Protein AF-A0A1G6JHU0-F1 (afdb_monomer_lite)

Secondary structure (DSSP, 8-state):
----HHHHHHHHHHHTS--TT-GGGGSHHHHHHHHHHHHHHHHHHHGGGGGSHHHHHHHHHHHHHHHHHHHHHHHS---HHHHHHHHHHHHHHHHHTTTTTTT-SS-HHHHHHHHHHHIIIIIHHHHHHHTTSS-TTS--HHHHHHHHHHHHHHHTT-HHHHHHHHHHHHHHIIIII-S-TTHHHHHHHHHHHHHHHHHHHHTT-

Structure (mmCIF, N/CA/C/O backbone):
data_AF-A0A1G6JHU0-F1
#
_entry.id   AF-A0A1G6JHU0-F1
#
loop_
_atom_site.group_PDB
_atom_site.id
_atom_site.type_symbol
_atom_site.label_atom_id
_atom_site.label_alt_id
_atom_site.label_comp_id
_atom_site.label_asym_id
_atom_site.label_entity_id
_atom_site.label_seq_id
_atom_site.pdbx_PDB_ins_code
_atom_site.Cartn_x
_atom_site.Cartn_y
_atom_site.Cartn_z
_atom_site.occupancy
_atom_site.B_iso_or_equiv
_atom_site.auth_seq_id
_atom_site.auth_comp_id
_atom_site.auth_asym_id
_atom_site.auth_atom_id
_atom_site.pdbx_PDB_model_num
ATOM 1 N N . MET A 1 1 ? 5.731 -15.523 -9.749 1.00 80.25 1 MET A N 1
ATOM 2 C CA . MET A 1 1 ? 5.471 -14.114 -9.376 1.00 80.25 1 MET A CA 1
ATOM 3 C C . MET A 1 1 ? 6.127 -13.186 -10.392 1.00 80.25 1 MET A C 1
ATOM 5 O O . MET A 1 1 ? 6.895 -13.681 -11.208 1.00 80.25 1 MET A O 1
ATOM 9 N N . PHE A 1 2 ? 5.785 -11.898 -10.416 1.00 88.19 2 PHE A N 1
ATOM 10 C CA . PHE A 1 2 ? 6.354 -10.926 -11.360 1.00 88.19 2 PHE A CA 1
ATOM 11 C C . PHE A 1 2 ? 6.478 -9.548 -10.705 1.00 88.19 2 PHE A C 1
ATOM 13 O O . PHE A 1 2 ? 5.858 -9.307 -9.673 1.00 88.19 2 PHE A O 1
ATOM 20 N N . ALA A 1 3 ? 7.292 -8.670 -11.287 1.00 92.12 3 ALA A N 1
ATOM 21 C CA . ALA A 1 3 ? 7.509 -7.325 -10.772 1.00 92.12 3 ALA A CA 1
ATOM 22 C C . ALA A 1 3 ? 6.206 -6.503 -10.768 1.00 92.12 3 ALA A C 1
ATOM 24 O O . ALA A 1 3 ? 5.498 -6.426 -11.771 1.00 92.12 3 ALA A O 1
ATOM 25 N N . ILE A 1 4 ? 5.894 -5.892 -9.630 1.00 95.56 4 ILE A N 1
ATOM 26 C CA . ILE A 1 4 ? 4.649 -5.170 -9.335 1.00 95.56 4 ILE A CA 1
ATOM 27 C C . ILE A 1 4 ? 4.910 -3.699 -8.982 1.00 95.56 4 ILE A C 1
ATOM 29 O O . ILE A 1 4 ? 4.095 -3.077 -8.305 1.00 95.56 4 ILE A O 1
ATOM 33 N N . ASN A 1 5 ? 6.024 -3.121 -9.439 1.00 95.88 5 ASN A N 1
ATOM 34 C CA . ASN A 1 5 ? 6.443 -1.745 -9.143 1.00 95.88 5 ASN A CA 1
ATOM 35 C C . ASN A 1 5 ? 5.313 -0.714 -9.336 1.00 95.88 5 ASN A C 1
ATOM 37 O O . ASN A 1 5 ? 5.038 0.084 -8.444 1.00 95.88 5 ASN A O 1
ATOM 41 N N . LEU A 1 6 ? 4.606 -0.763 -10.472 1.00 95.62 6 LEU A N 1
ATOM 42 C CA . LEU A 1 6 ? 3.519 0.180 -10.771 1.00 95.62 6 LEU A CA 1
ATOM 43 C C . LEU A 1 6 ? 2.263 -0.063 -9.932 1.00 95.62 6 LEU A C 1
ATOM 45 O O . LEU A 1 6 ? 1.596 0.887 -9.526 1.00 95.62 6 LEU A O 1
ATOM 49 N N . LEU A 1 7 ? 1.943 -1.330 -9.657 1.00 96.12 7 LEU A N 1
ATOM 50 C CA . LEU A 1 7 ? 0.854 -1.679 -8.750 1.00 96.12 7 LEU A CA 1
ATOM 51 C C . LEU A 1 7 ? 1.140 -1.165 -7.337 1.00 96.12 7 LEU A C 1
ATOM 53 O O . LEU A 1 7 ? 0.262 -0.573 -6.713 1.00 96.12 7 LEU A O 1
ATOM 57 N N . LEU A 1 8 ? 2.364 -1.359 -6.848 1.00 95.56 8 LEU A N 1
ATOM 58 C CA . LEU A 1 8 ? 2.796 -0.841 -5.555 1.00 95.56 8 LEU A CA 1
ATOM 59 C C . LEU A 1 8 ? 2.718 0.675 -5.509 1.00 95.56 8 LEU A C 1
ATOM 61 O O . LEU A 1 8 ? 2.178 1.203 -4.543 1.00 95.56 8 LEU A O 1
ATOM 65 N N . ALA A 1 9 ? 3.189 1.362 -6.550 1.00 95.56 9 ALA A N 1
ATOM 66 C CA . ALA A 1 9 ? 3.086 2.810 -6.637 1.00 95.56 9 ALA A CA 1
ATOM 67 C C . ALA A 1 9 ? 1.637 3.279 -6.464 1.00 95.56 9 ALA A C 1
ATOM 69 O O . ALA A 1 9 ? 1.360 4.044 -5.544 1.00 95.56 9 ALA A O 1
ATOM 70 N N . HIS A 1 10 ? 0.703 2.744 -7.257 1.00 94.94 10 HIS A N 1
ATOM 71 C CA . HIS A 1 10 ? -0.720 3.074 -7.141 1.00 94.94 10 HIS A CA 1
ATOM 72 C C . HIS A 1 10 ? -1.282 2.780 -5.743 1.00 94.94 10 HIS A C 1
ATOM 74 O O . HIS A 1 10 ? -1.936 3.640 -5.150 1.00 94.94 10 HIS A O 1
ATOM 80 N N . LEU A 1 11 ? -1.003 1.595 -5.191 1.00 93.56 11 LEU A N 1
ATOM 81 C CA . LEU A 1 11 ? -1.509 1.205 -3.877 1.00 93.56 11 LEU A CA 1
ATOM 82 C C . LEU A 1 11 ? -0.933 2.071 -2.749 1.00 93.56 11 LEU A C 1
ATOM 84 O O . LEU A 1 11 ? -1.655 2.433 -1.824 1.00 93.56 11 LEU A O 1
ATOM 88 N N . VAL A 1 12 ? 0.347 2.438 -2.807 1.00 91.81 12 VAL A N 1
ATOM 89 C CA . VAL A 1 12 ? 0.960 3.349 -1.828 1.00 91.81 12 VAL A CA 1
ATOM 90 C C . VAL A 1 12 ? 0.363 4.744 -1.940 1.00 91.81 12 VAL A C 1
ATOM 92 O O . VAL A 1 12 ? 0.084 5.369 -0.912 1.00 91.81 12 VAL A O 1
ATOM 95 N N . SER A 1 13 ? 0.130 5.226 -3.161 1.00 91.19 13 SER A N 1
ATOM 96 C CA . SER A 1 13 ? -0.501 6.525 -3.394 1.00 91.19 13 SER A CA 1
ATOM 97 C C . SER A 1 13 ? -1.873 6.624 -2.727 1.00 91.19 13 SER A C 1
ATOM 99 O O . SER A 1 13 ? -2.155 7.628 -2.071 1.00 91.19 13 SER A O 1
ATOM 101 N N . ASP A 1 14 ? -2.689 5.571 -2.822 1.00 86.44 14 ASP A N 1
ATOM 102 C CA . ASP A 1 14 ? -4.072 5.580 -2.331 1.00 86.44 14 ASP A CA 1
ATOM 103 C C . ASP A 1 14 ? -4.264 5.045 -0.904 1.00 86.44 14 ASP A C 1
ATOM 105 O O . ASP A 1 14 ? -5.209 5.446 -0.228 1.00 86.44 14 ASP A O 1
ATOM 109 N N . PHE A 1 15 ? -3.406 4.148 -0.411 1.00 83.50 15 PHE A N 1
ATOM 110 C CA . PHE A 1 15 ? -3.690 3.414 0.832 1.00 83.50 15 PHE A CA 1
ATOM 111 C C . PHE A 1 15 ? -2.641 3.569 1.938 1.00 83.50 15 PHE A C 1
ATOM 113 O O . PHE A 1 15 ? -2.955 3.256 3.088 1.00 83.50 15 PHE A O 1
ATOM 120 N N . ALA A 1 16 ? -1.423 4.047 1.653 1.00 71.56 16 ALA A N 1
ATOM 121 C CA . ALA A 1 16 ? -0.375 4.123 2.679 1.00 71.56 16 ALA A CA 1
ATOM 122 C C . ALA A 1 16 ? -0.554 5.311 3.644 1.00 71.56 16 ALA A C 1
ATOM 124 O O . ALA A 1 16 ? -0.366 5.157 4.849 1.00 71.56 16 ALA A O 1
ATOM 125 N N . PHE A 1 17 ? -0.947 6.487 3.137 1.00 58.38 17 PHE A N 1
ATOM 126 C CA . PHE A 1 17 ? -1.019 7.723 3.941 1.00 58.38 17 PHE A CA 1
ATOM 127 C C . PHE A 1 17 ? -2.266 8.575 3.692 1.00 58.38 17 PHE A C 1
ATOM 129 O O . PHE A 1 17 ? -2.473 9.596 4.353 1.00 58.38 17 PHE A O 1
ATOM 136 N N . THR A 1 18 ? -3.123 8.160 2.767 1.00 59.44 18 THR A N 1
ATOM 137 C CA . THR A 1 18 ? -4.308 8.903 2.350 1.00 59.44 18 THR A CA 1
ATOM 138 C C . THR A 1 18 ? -5.565 8.131 2.754 1.00 59.44 18 THR A C 1
ATOM 140 O O . THR A 1 18 ? -5.622 6.905 2.750 1.00 59.44 18 THR A O 1
ATOM 143 N N . ASN A 1 19 ? -6.593 8.852 3.208 1.00 66.50 19 ASN A N 1
ATOM 144 C CA . ASN A 1 19 ? -7.921 8.269 3.383 1.00 66.50 19 ASN A CA 1
ATOM 145 C C . ASN A 1 19 ? -8.746 8.642 2.158 1.00 66.50 19 ASN A C 1
ATOM 147 O O . ASN A 1 19 ? -9.375 9.695 2.180 1.00 66.50 19 ASN A O 1
ATOM 151 N N . VAL A 1 20 ? -8.773 7.779 1.141 1.00 60.75 20 VAL A N 1
ATOM 152 C CA . VAL A 1 20 ? -9.507 8.005 -0.121 1.00 60.75 20 VAL A CA 1
ATOM 153 C C . VAL A 1 20 ? -10.993 8.339 0.093 1.00 60.75 20 VAL A C 1
ATOM 155 O O . VAL A 1 20 ? -11.596 9.026 -0.723 1.00 60.75 20 VAL A O 1
ATOM 158 N N . PHE A 1 21 ? -11.581 7.931 1.224 1.00 57.22 21 PHE A N 1
ATOM 159 C CA . PHE A 1 21 ? -12.966 8.241 1.598 1.00 57.22 21 PHE A CA 1
ATOM 160 C C . PHE A 1 21 ? -13.147 9.520 2.415 1.00 57.22 21 PHE A C 1
ATOM 162 O O . PHE A 1 21 ? -14.272 9.869 2.769 1.00 57.22 21 PHE A O 1
ATOM 169 N N . SER A 1 22 ? -12.071 10.209 2.786 1.00 58.12 22 SER A N 1
ATOM 170 C CA . SER A 1 22 ? -12.203 11.467 3.505 1.00 58.12 22 SER A CA 1
ATOM 171 C C . SER A 1 22 ? -12.775 12.521 2.571 1.00 58.12 22 SER A C 1
ATOM 173 O O . SER A 1 22 ? -12.180 12.821 1.539 1.00 58.12 22 SER A O 1
ATOM 175 N N . GLU A 1 23 ? -13.848 13.190 2.992 1.00 54.25 23 GLU A N 1
ATOM 176 C CA . GLU A 1 23 ? -14.382 14.362 2.287 1.00 54.25 23 GLU A CA 1
ATOM 177 C C . GLU A 1 23 ? -13.321 15.459 2.084 1.00 54.25 23 GLU A C 1
ATOM 179 O O . GLU A 1 23 ? -13.415 16.278 1.170 1.00 54.25 23 GLU A O 1
ATOM 184 N N . LYS A 1 24 ? -12.241 15.446 2.881 1.00 52.50 24 LYS A N 1
ATOM 185 C CA . LYS A 1 24 ? -11.095 16.341 2.701 1.00 52.50 24 LYS A CA 1
ATOM 186 C C . LYS A 1 24 ? -10.407 16.136 1.349 1.00 52.50 24 LYS A C 1
ATOM 188 O O . LYS A 1 24 ? -9.989 17.135 0.775 1.00 52.50 24 LYS A O 1
ATOM 193 N N . LEU A 1 25 ? -10.334 14.924 0.797 1.00 57.22 25 LEU A N 1
ATOM 194 C CA . LEU A 1 25 ? -9.734 14.676 -0.527 1.00 57.22 25 LEU A CA 1
ATOM 195 C C . LEU A 1 25 ? -10.546 15.267 -1.692 1.00 57.22 25 LEU A C 1
ATOM 197 O O . LEU A 1 25 ? -10.005 15.477 -2.778 1.00 57.22 25 LEU A O 1
ATOM 201 N N . ASN A 1 26 ? -11.811 15.628 -1.459 1.00 57.09 26 ASN A N 1
ATOM 202 C CA . ASN A 1 26 ? -12.635 16.316 -2.454 1.00 57.09 26 ASN A CA 1
ATOM 203 C C . ASN A 1 26 ? -12.339 17.821 -2.550 1.00 57.09 26 ASN A C 1
ATOM 205 O O . ASN A 1 26 ? -12.756 18.462 -3.516 1.00 57.09 26 ASN A O 1
ATOM 209 N N . LYS A 1 27 ? -11.578 18.399 -1.609 1.00 61.12 27 LYS A N 1
ATOM 210 C CA . LYS A 1 27 ? -11.116 19.792 -1.712 1.00 61.12 27 LYS A CA 1
ATOM 211 C C . LYS A 1 27 ? -10.027 19.913 -2.787 1.00 61.12 27 LYS A C 1
ATOM 213 O O . LYS A 1 27 ? -9.128 19.075 -2.860 1.00 61.12 27 LYS A O 1
ATOM 218 N N . LYS A 1 28 ? -10.099 20.965 -3.616 1.00 59.69 28 LYS A N 1
ATOM 219 C CA . LYS A 1 28 ? -9.176 21.201 -4.748 1.00 59.69 28 LYS A CA 1
ATOM 220 C C . LYS A 1 28 ? -7.701 21.109 -4.339 1.00 59.69 28 LYS A C 1
ATOM 222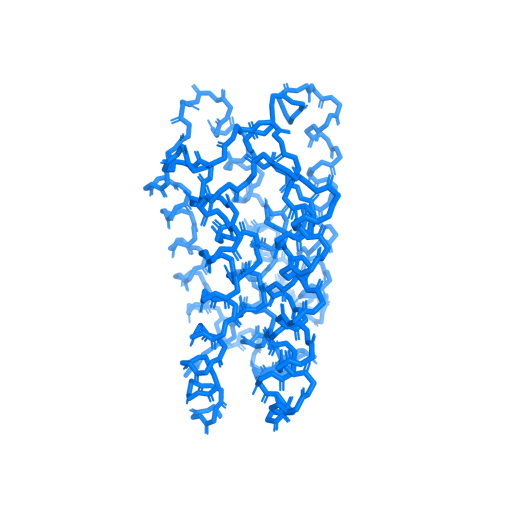 O O . LYS A 1 28 ? -6.960 20.363 -4.971 1.00 59.69 28 LYS A O 1
ATOM 227 N N . ASP A 1 29 ? -7.312 21.759 -3.247 1.00 63.53 29 ASP A N 1
ATOM 228 C CA . ASP A 1 29 ? -5.909 21.799 -2.805 1.00 63.53 29 ASP A CA 1
ATOM 229 C C . ASP A 1 29 ? -5.380 20.404 -2.452 1.00 63.53 29 ASP A C 1
ATOM 231 O O . ASP A 1 29 ? -4.306 19.999 -2.891 1.00 63.53 29 ASP A O 1
ATOM 235 N N . ASN A 1 30 ? -6.199 19.592 -1.782 1.00 74.69 30 ASN A N 1
ATOM 236 C CA . ASN A 1 30 ? -5.844 18.220 -1.404 1.00 74.69 30 ASN A CA 1
ATOM 237 C C . ASN A 1 30 ? -5.699 17.278 -2.607 1.00 74.69 30 ASN A C 1
ATOM 239 O O . ASN A 1 30 ? -5.066 16.234 -2.502 1.00 74.69 30 ASN A O 1
ATOM 243 N N . THR A 1 31 ? -6.242 17.663 -3.761 1.00 79.19 31 THR A N 1
ATOM 244 C CA . THR A 1 31 ? -6.099 16.902 -5.009 1.00 79.19 31 THR A CA 1
ATOM 245 C C . THR A 1 31 ? -4.720 17.080 -5.600 1.00 79.19 31 THR A C 1
ATOM 247 O O . THR A 1 31 ? -4.104 16.107 -6.012 1.00 79.19 31 THR A O 1
ATOM 250 N N . LEU A 1 32 ? -4.237 18.322 -5.637 1.00 85.19 32 LEU A N 1
ATOM 251 C CA . LEU A 1 32 ? -2.916 18.624 -6.166 1.00 85.19 32 LEU A CA 1
ATOM 252 C C . LEU A 1 32 ? -1.842 17.949 -5.311 1.00 85.19 32 LEU A C 1
ATOM 254 O O . LEU A 1 32 ? -0.952 17.306 -5.857 1.00 85.19 32 LEU A O 1
ATOM 258 N N . TYR A 1 33 ? -1.974 18.018 -3.983 1.00 86.69 33 TYR A N 1
ATOM 259 C CA . TYR A 1 33 ? -1.073 17.307 -3.074 1.00 86.69 33 TYR A CA 1
ATOM 260 C C . TYR A 1 33 ? -1.100 15.792 -3.289 1.00 86.69 33 TYR A C 1
ATOM 262 O O . TYR A 1 33 ? -0.041 15.171 -3.290 1.00 86.69 33 TYR A O 1
ATOM 270 N N . HIS A 1 34 ? -2.277 15.200 -3.520 1.00 86.88 34 HIS A N 1
ATOM 271 C CA . HIS A 1 34 ? -2.389 13.772 -3.832 1.00 86.88 34 HIS A CA 1
ATOM 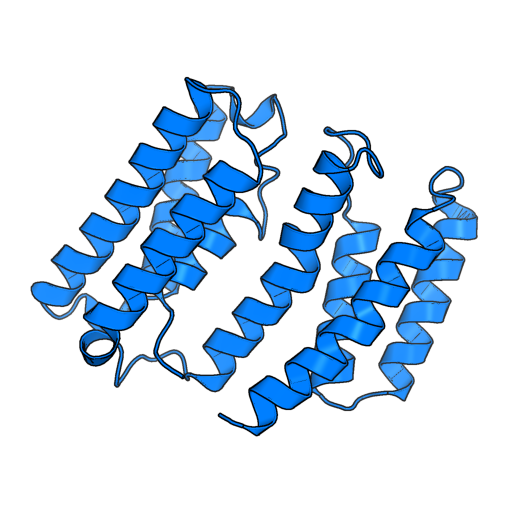272 C C . HIS A 1 34 ? -1.734 13.418 -5.173 1.00 86.88 34 HIS A C 1
ATOM 274 O O . HIS A 1 34 ? -1.024 12.425 -5.249 1.00 86.88 34 HIS A O 1
ATOM 280 N N . ILE A 1 35 ? -1.887 14.250 -6.207 1.00 90.31 35 ILE A N 1
ATOM 281 C CA . ILE A 1 35 ? -1.222 14.040 -7.504 1.00 90.31 35 ILE A CA 1
ATOM 282 C C . ILE A 1 35 ? 0.302 14.130 -7.354 1.00 90.31 35 ILE A C 1
ATOM 284 O O . ILE A 1 35 ? 1.015 13.269 -7.861 1.00 90.31 35 ILE A O 1
ATOM 288 N N . ILE A 1 36 ? 0.815 15.136 -6.636 1.00 92.25 36 ILE A N 1
ATOM 289 C CA . ILE A 1 36 ? 2.255 15.267 -6.356 1.00 92.25 36 ILE A CA 1
ATOM 290 C C . ILE A 1 36 ? 2.754 14.034 -5.597 1.00 92.25 36 ILE A C 1
ATOM 292 O O . ILE A 1 36 ? 3.781 13.461 -5.954 1.00 92.25 36 ILE A O 1
ATOM 296 N N . TRP A 1 37 ? 2.004 13.592 -4.585 1.00 92.56 37 TRP A N 1
ATOM 297 C CA . TRP A 1 37 ? 2.301 12.372 -3.843 1.00 92.56 37 TRP A CA 1
ATOM 298 C C . TRP A 1 37 ? 2.319 11.135 -4.745 1.00 92.56 37 TRP A C 1
ATOM 300 O O . TRP A 1 37 ? 3.243 10.330 -4.649 1.00 92.56 37 TRP A O 1
ATOM 310 N N . ALA A 1 38 ? 1.352 11.003 -5.655 1.00 93.19 38 ALA A N 1
ATOM 311 C CA . ALA A 1 38 ? 1.313 9.909 -6.610 1.00 93.19 38 ALA A CA 1
ATOM 312 C C . ALA A 1 38 ? 2.554 9.916 -7.505 1.00 93.19 38 ALA A C 1
ATOM 314 O O . ALA A 1 38 ? 3.247 8.907 -7.582 1.00 93.19 38 ALA A O 1
ATOM 315 N N . VAL A 1 39 ? 2.916 11.058 -8.095 1.00 95.50 39 VAL A N 1
ATOM 316 C CA . VAL A 1 39 ? 4.141 11.186 -8.905 1.00 95.50 39 VAL A CA 1
ATOM 317 C C . VAL A 1 39 ? 5.374 10.742 -8.114 1.00 95.50 39 VAL A C 1
ATOM 319 O O . VAL A 1 39 ? 6.157 9.935 -8.612 1.00 95.50 39 VAL A O 1
ATOM 322 N N . ILE A 1 40 ? 5.526 11.207 -6.869 1.00 95.69 40 ILE A N 1
ATOM 323 C CA . ILE A 1 40 ? 6.644 10.813 -6.000 1.00 95.69 40 ILE A CA 1
ATOM 324 C C . ILE A 1 40 ? 6.633 9.305 -5.738 1.00 95.69 40 ILE A C 1
ATOM 326 O O . ILE A 1 40 ? 7.682 8.675 -5.833 1.00 95.69 40 ILE A O 1
ATOM 330 N N . ALA A 1 41 ? 5.476 8.711 -5.439 1.00 95.25 41 ALA A N 1
ATOM 331 C CA . ALA A 1 41 ? 5.360 7.275 -5.203 1.00 95.25 41 ALA A CA 1
ATOM 332 C C . ALA A 1 41 ? 5.740 6.469 -6.454 1.00 95.25 41 ALA A C 1
ATOM 334 O O . ALA A 1 41 ? 6.561 5.560 -6.365 1.00 95.25 41 ALA A O 1
ATOM 335 N N . PHE A 1 42 ? 5.218 6.830 -7.629 1.00 96.56 42 PHE A N 1
ATOM 336 C CA . PHE A 1 42 ? 5.591 6.185 -8.889 1.00 96.56 42 PHE A CA 1
ATOM 337 C C . PHE A 1 42 ? 7.097 6.251 -9.121 1.00 96.56 42 PHE A C 1
ATOM 339 O O . PHE A 1 42 ? 7.712 5.209 -9.335 1.00 96.56 42 PHE A O 1
ATOM 346 N N . LEU A 1 43 ? 7.711 7.425 -8.979 1.00 96.31 43 LEU A N 1
ATOM 347 C CA . LEU A 1 43 ? 9.163 7.565 -9.097 1.00 96.31 43 LEU A CA 1
ATOM 348 C C . LEU A 1 43 ? 9.906 6.721 -8.051 1.00 96.31 43 LEU A C 1
ATOM 350 O O . LEU A 1 43 ? 10.820 5.988 -8.406 1.00 96.31 43 LEU A O 1
ATOM 354 N N . ALA A 1 44 ? 9.491 6.740 -6.784 1.00 95.56 44 ALA A N 1
ATOM 355 C CA . ALA A 1 44 ? 10.142 5.976 -5.719 1.00 95.56 44 ALA A CA 1
ATOM 356 C C . ALA A 1 44 ? 10.156 4.463 -5.992 1.00 95.56 44 ALA A C 1
ATOM 358 O O . ALA A 1 44 ? 11.132 3.797 -5.660 1.00 95.56 44 ALA A O 1
ATOM 359 N N . PHE A 1 45 ? 9.110 3.926 -6.623 1.00 95.56 45 PHE A N 1
ATOM 360 C CA . PHE A 1 45 ? 9.030 2.506 -6.972 1.00 95.56 45 PHE A CA 1
ATOM 361 C C . PHE A 1 45 ? 9.618 2.159 -8.347 1.00 95.56 45 PHE A C 1
ATOM 363 O O . PHE A 1 45 ? 9.663 0.978 -8.676 1.00 95.56 45 PHE A O 1
ATOM 370 N N . SER A 1 46 ? 10.036 3.129 -9.169 1.00 95.56 46 SER A N 1
ATOM 371 C CA . SER A 1 46 ? 10.424 2.856 -10.567 1.00 95.56 46 SER A CA 1
ATOM 372 C C . SER A 1 46 ? 11.510 3.768 -11.157 1.00 95.56 46 SER A C 1
ATOM 374 O O . SER A 1 46 ? 11.704 3.792 -12.370 1.00 95.56 46 SER A O 1
ATOM 376 N N . PHE A 1 47 ? 12.231 4.546 -10.345 1.00 94.81 47 PHE A N 1
ATOM 377 C CA . PHE A 1 47 ? 13.216 5.507 -10.861 1.00 94.81 47 PHE A CA 1
ATOM 378 C C . PHE A 1 47 ? 14.345 4.851 -11.671 1.00 94.81 47 PHE A C 1
ATOM 380 O O . PHE A 1 47 ? 14.915 5.475 -12.562 1.00 94.81 47 PHE A O 1
ATOM 387 N N . ASP A 1 48 ? 14.663 3.600 -11.364 1.00 93.38 48 ASP A N 1
ATOM 388 C CA . ASP A 1 48 ? 15.698 2.786 -11.992 1.00 93.38 48 ASP A CA 1
ATOM 389 C C . ASP A 1 48 ? 15.456 2.549 -13.487 1.00 93.38 48 ASP A C 1
ATOM 391 O O . ASP A 1 48 ? 16.407 2.515 -14.266 1.00 93.38 48 ASP A O 1
ATOM 395 N N . VAL A 1 49 ? 14.196 2.465 -13.924 1.00 94.00 49 VAL A N 1
ATOM 396 C CA . VAL A 1 49 ? 13.870 2.223 -15.341 1.00 94.00 49 VAL A CA 1
ATOM 397 C C . VAL A 1 49 ? 13.769 3.506 -16.180 1.00 94.00 49 VAL A C 1
ATOM 399 O O . VAL A 1 49 ? 13.645 3.426 -17.407 1.00 94.00 49 VAL A O 1
ATOM 402 N N . LEU A 1 50 ? 13.887 4.691 -15.562 1.00 92.81 50 LEU A N 1
ATOM 403 C CA . LEU A 1 50 ? 13.842 5.996 -16.250 1.00 92.81 50 LEU A CA 1
ATOM 404 C C . LEU A 1 50 ? 15.011 6.225 -17.217 1.00 92.81 50 LEU A C 1
ATOM 406 O O . LEU A 1 50 ? 14.935 7.117 -18.056 1.00 92.81 50 LEU A O 1
ATOM 410 N N . GLY A 1 51 ? 16.071 5.414 -17.146 1.00 90.38 51 GLY A N 1
ATOM 411 C CA . GLY A 1 51 ? 17.165 5.447 -18.121 1.00 90.38 51 GLY A CA 1
ATOM 412 C C . GLY A 1 51 ? 16.766 4.981 -19.528 1.00 90.38 51 GLY A C 1
ATOM 413 O O . GLY A 1 51 ? 17.527 5.173 -20.473 1.00 90.38 51 GLY A O 1
ATOM 414 N N . SER A 1 52 ? 15.580 4.381 -19.691 1.00 93.12 52 SER A N 1
ATOM 415 C CA . SER A 1 52 ? 15.071 3.882 -20.973 1.00 93.12 52 SER A CA 1
ATOM 416 C C . SER A 1 52 ? 13.816 4.632 -21.424 1.00 93.12 52 SER A C 1
ATOM 418 O O . SER A 1 52 ? 12.935 4.936 -20.619 1.00 93.12 52 SER A O 1
ATOM 420 N N . PHE A 1 53 ? 13.675 4.866 -22.734 1.00 94.19 53 PHE A N 1
ATOM 421 C CA . PHE A 1 53 ? 12.470 5.493 -23.295 1.00 94.19 53 PHE A CA 1
ATOM 422 C C . PHE A 1 53 ? 11.198 4.689 -22.981 1.00 94.19 53 PHE A C 1
ATOM 424 O O . PHE A 1 53 ? 10.166 5.262 -22.635 1.00 94.19 53 PHE A O 1
ATOM 431 N N . SER A 1 54 ? 11.285 3.355 -23.021 1.00 93.62 54 SER A N 1
ATOM 432 C CA . SER A 1 54 ? 10.200 2.457 -22.615 1.00 93.62 54 SER A CA 1
ATOM 433 C C . SER A 1 54 ? 9.806 2.634 -21.149 1.00 93.62 54 SER A C 1
ATOM 435 O O . SER A 1 54 ? 8.615 2.658 -20.846 1.00 93.62 54 SER A O 1
ATOM 437 N N . GLY A 1 55 ? 10.777 2.791 -20.244 1.00 94.56 55 GLY A N 1
ATOM 438 C CA . GLY A 1 55 ? 10.516 3.029 -18.825 1.00 94.56 55 GLY A CA 1
ATOM 439 C C . GLY A 1 55 ? 9.878 4.393 -18.579 1.00 94.56 55 GLY A C 1
ATOM 440 O O . GLY A 1 55 ? 8.871 4.470 -17.878 1.00 94.56 55 GLY A O 1
ATOM 441 N N . ILE A 1 56 ? 10.377 5.450 -19.231 1.00 95.56 56 ILE A N 1
ATOM 442 C CA . ILE A 1 56 ? 9.776 6.794 -19.169 1.00 95.56 56 ILE A CA 1
ATOM 443 C C . ILE A 1 56 ? 8.314 6.752 -19.629 1.00 95.56 56 ILE A C 1
ATOM 445 O O . ILE A 1 56 ? 7.436 7.246 -18.915 1.00 95.56 56 ILE A O 1
ATOM 449 N N . LEU A 1 57 ? 8.033 6.143 -20.787 1.00 95.62 57 LEU A N 1
ATOM 450 C CA . LEU A 1 57 ? 6.668 6.017 -21.307 1.00 95.62 57 LEU A CA 1
ATOM 451 C C . LEU A 1 57 ? 5.762 5.255 -20.342 1.00 95.62 57 LEU A C 1
ATOM 453 O O . LEU A 1 57 ? 4.641 5.684 -20.074 1.00 95.62 57 LEU A O 1
ATOM 457 N N . LEU A 1 58 ? 6.254 4.141 -19.807 1.00 95.56 58 LEU A N 1
ATOM 458 C CA . LEU A 1 58 ? 5.489 3.277 -18.925 1.00 95.56 58 LEU A CA 1
ATOM 459 C C . LEU A 1 58 ? 5.129 3.967 -17.601 1.00 95.56 58 LEU A C 1
ATOM 461 O O . LEU A 1 58 ? 3.977 3.912 -17.171 1.00 95.56 58 LEU A O 1
ATOM 465 N N . ILE A 1 59 ? 6.089 4.645 -16.972 1.00 96.44 59 ILE A N 1
ATOM 466 C CA . ILE A 1 59 ? 5.864 5.391 -15.727 1.00 96.44 59 ILE A CA 1
ATOM 467 C C . ILE A 1 59 ? 4.902 6.551 -15.973 1.00 96.44 59 ILE A C 1
ATOM 469 O O . ILE A 1 59 ? 3.944 6.725 -15.220 1.00 96.44 59 ILE A O 1
ATOM 473 N N . SER A 1 60 ? 5.106 7.301 -17.060 1.00 96.38 60 SER A N 1
ATOM 474 C CA . SER A 1 60 ? 4.213 8.400 -17.447 1.00 96.38 60 SER A CA 1
ATOM 475 C C . SER A 1 60 ? 2.780 7.911 -17.655 1.00 96.38 60 SER A C 1
ATOM 477 O O . SER A 1 60 ? 1.838 8.540 -17.176 1.00 96.38 60 SER A O 1
ATOM 479 N N . LEU A 1 61 ? 2.607 6.760 -18.315 1.00 95.94 61 LEU A N 1
ATOM 480 C CA . LEU A 1 61 ? 1.305 6.125 -18.507 1.00 95.94 61 LEU A CA 1
ATOM 481 C C . LEU A 1 61 ? 0.687 5.687 -17.172 1.00 95.94 61 LEU A C 1
ATOM 483 O O . LEU A 1 61 ? -0.495 5.934 -16.945 1.00 95.94 61 LEU A O 1
ATOM 487 N N . GLY A 1 62 ? 1.469 5.080 -16.277 1.00 96.75 62 GLY A N 1
ATOM 488 C CA . GLY A 1 62 ? 1.009 4.671 -14.947 1.00 96.75 62 GLY A CA 1
ATOM 489 C C . GLY A 1 62 ? 0.503 5.851 -14.113 1.00 96.75 62 GLY A C 1
ATOM 490 O O . GLY A 1 62 ? -0.606 5.796 -13.578 1.00 96.75 62 GLY A O 1
ATOM 491 N N . ILE A 1 63 ? 1.267 6.947 -14.082 1.00 97.06 63 ILE A N 1
ATOM 492 C CA . ILE A 1 63 ? 0.866 8.203 -13.435 1.00 97.06 63 ILE A CA 1
ATOM 493 C C . ILE A 1 63 ? -0.403 8.752 -14.092 1.00 97.06 63 ILE A C 1
ATOM 495 O O . ILE A 1 63 ? -1.351 9.098 -13.390 1.00 97.06 63 ILE A O 1
ATOM 499 N N . ALA A 1 64 ? -0.460 8.806 -15.425 1.00 96.75 64 ALA A N 1
ATOM 500 C CA . ALA A 1 64 ? -1.631 9.308 -16.138 1.00 96.75 64 ALA A CA 1
ATOM 501 C C . ALA A 1 64 ? -2.892 8.497 -15.803 1.00 96.75 64 ALA A C 1
ATOM 503 O O . ALA A 1 64 ? -3.927 9.087 -15.507 1.00 96.75 64 ALA A O 1
ATOM 504 N N . ILE A 1 65 ? -2.809 7.164 -15.780 1.00 96.44 65 ILE A N 1
ATOM 505 C CA . ILE A 1 65 ? -3.926 6.286 -15.400 1.00 96.44 65 ILE A CA 1
ATOM 506 C C . ILE A 1 65 ? -4.369 6.558 -13.959 1.00 96.44 65 ILE A C 1
ATOM 508 O O . ILE A 1 65 ? -5.566 6.712 -13.719 1.00 96.44 65 ILE A O 1
ATOM 512 N N . HIS A 1 66 ? -3.427 6.669 -13.015 1.00 94.81 66 HIS A N 1
ATOM 513 C CA . HIS A 1 66 ? -3.734 6.981 -11.615 1.00 94.81 66 HIS A CA 1
ATOM 514 C C . HIS A 1 66 ? -4.455 8.328 -11.480 1.00 94.81 66 HIS A C 1
ATOM 516 O O . HIS A 1 66 ? -5.518 8.427 -10.877 1.00 94.81 66 HIS A O 1
ATOM 522 N N . VAL A 1 67 ? -3.920 9.372 -12.108 1.00 93.69 67 VAL A N 1
ATOM 523 C CA . VAL A 1 67 ? -4.489 10.721 -12.044 1.00 93.69 67 VAL A CA 1
ATOM 524 C C . VAL A 1 67 ? -5.855 10.785 -12.737 1.00 93.69 67 VAL A C 1
ATOM 526 O O . VAL A 1 67 ? -6.782 11.427 -12.241 1.00 93.69 67 VAL A O 1
ATOM 529 N N . LEU A 1 68 ? -6.030 10.099 -13.869 1.00 93.69 68 LEU A N 1
ATOM 530 C CA . LEU A 1 68 ? -7.335 9.986 -14.525 1.00 93.69 68 LEU A CA 1
ATOM 531 C C . LEU A 1 68 ? -8.350 9.280 -13.622 1.00 93.69 68 LEU A C 1
ATOM 533 O O . LEU A 1 68 ? -9.500 9.725 -13.545 1.00 93.69 68 LEU A O 1
ATOM 537 N N . TRP A 1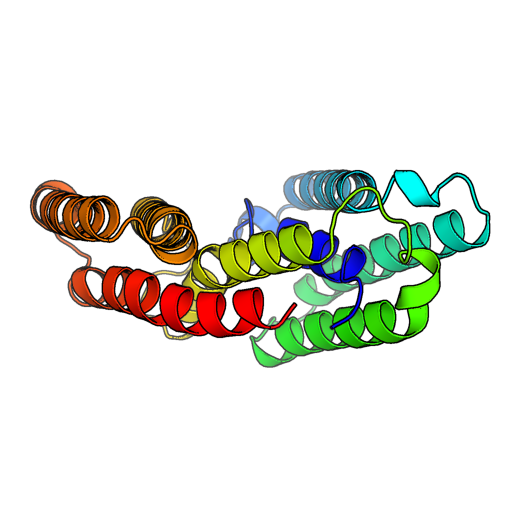 69 ? -7.928 8.240 -12.898 1.00 91.69 69 TRP A N 1
ATOM 538 C CA . TRP A 1 69 ? -8.751 7.600 -11.875 1.00 91.69 69 TRP A CA 1
ATOM 539 C C . TRP A 1 69 ? -9.126 8.580 -10.761 1.00 91.69 69 TRP A C 1
ATOM 541 O O . TRP A 1 69 ? -10.301 8.665 -10.408 1.00 91.69 69 TRP A O 1
ATOM 551 N N . ASP A 1 70 ? -8.193 9.408 -10.288 1.00 87.94 70 ASP A N 1
ATOM 552 C CA . ASP A 1 70 ? -8.461 10.420 -9.260 1.00 87.94 70 ASP A CA 1
ATOM 553 C C . ASP A 1 70 ? -9.512 11.453 -9.669 1.00 87.94 70 ASP A C 1
ATOM 555 O O . ASP A 1 70 ? -10.305 11.924 -8.845 1.00 87.94 70 ASP A O 1
ATOM 559 N N . PHE A 1 71 ? -9.525 11.839 -10.942 1.00 88.38 71 PHE A N 1
ATOM 560 C CA . PHE A 1 71 ? -10.551 12.732 -11.469 1.00 88.38 71 PHE A CA 1
ATOM 561 C C . PHE A 1 71 ? -11.876 12.009 -11.680 1.00 88.38 71 PHE A C 1
ATOM 563 O O . PHE A 1 71 ? -12.937 12.576 -11.402 1.00 88.38 71 PHE A O 1
ATOM 570 N N . TYR A 1 72 ? -11.835 10.765 -12.151 1.00 88.19 72 TYR A N 1
ATOM 571 C CA . TYR A 1 72 ? -13.031 9.964 -12.360 1.00 88.19 72 TYR A CA 1
ATOM 572 C C . TYR A 1 72 ? -13.727 9.640 -11.033 1.00 88.19 72 TYR A C 1
ATOM 574 O O . TYR A 1 72 ? -14.923 9.910 -10.911 1.00 88.19 72 TYR A O 1
ATOM 582 N N . ARG A 1 73 ? -12.992 9.191 -10.003 1.00 84.25 73 ARG A N 1
ATOM 583 C CA . ARG A 1 73 ? -13.520 8.836 -8.668 1.00 84.25 73 ARG A CA 1
ATOM 584 C C . ARG A 1 73 ? -14.265 9.972 -7.974 1.00 84.25 73 ARG A C 1
ATOM 586 O O . ARG A 1 73 ? -15.077 9.710 -7.104 1.00 84.25 73 ARG A O 1
ATOM 593 N N . LYS A 1 74 ? -14.015 11.226 -8.355 1.00 80.06 74 LYS A N 1
ATOM 594 C CA . LYS A 1 74 ? -14.741 12.396 -7.835 1.00 80.06 74 LYS A CA 1
ATOM 595 C C . LYS A 1 74 ? -16.063 12.662 -8.528 1.00 80.06 74 LYS A C 1
ATOM 597 O O . LYS A 1 74 ? -16.953 13.266 -7.943 1.00 80.06 74 LYS A O 1
ATOM 602 N N . LYS A 1 75 ? -16.169 12.272 -9.798 1.00 82.69 75 LYS A N 1
ATOM 603 C CA . LYS A 1 75 ? -17.394 12.429 -10.590 1.00 82.69 75 LYS A CA 1
ATOM 604 C C . LYS A 1 75 ? -18.407 11.333 -10.284 1.00 82.69 75 LYS A C 1
ATOM 606 O O . LYS A 1 75 ? -19.589 11.500 -10.564 1.00 82.69 75 LYS A O 1
ATOM 611 N N . ILE A 1 76 ? -17.945 10.213 -9.741 1.00 80.19 76 ILE A N 1
ATOM 612 C CA . ILE A 1 76 ? -18.764 9.047 -9.437 1.00 80.19 76 ILE A CA 1
ATOM 613 C C . ILE A 1 76 ? -18.747 8.747 -7.940 1.00 80.19 76 ILE A C 1
ATOM 615 O O . ILE A 1 76 ? -17.751 8.967 -7.268 1.00 80.19 76 ILE A O 1
ATOM 619 N N . ASN A 1 77 ? -19.809 8.138 -7.416 1.00 73.75 77 ASN A N 1
ATOM 620 C CA . ASN A 1 77 ? -19.706 7.481 -6.114 1.00 73.75 77 ASN A CA 1
ATOM 621 C C . ASN A 1 77 ? -18.778 6.267 -6.272 1.00 73.75 77 ASN A C 1
ATOM 623 O O . ASN A 1 77 ? -19.133 5.287 -6.951 1.00 73.75 77 ASN A O 1
ATOM 627 N N . SER A 1 78 ? -17.563 6.365 -5.722 1.00 74.69 78 SER A N 1
ATOM 628 C CA . SER A 1 78 ? -16.613 5.256 -5.737 1.00 74.69 78 SER A CA 1
ATOM 629 C C . SER A 1 78 ? -17.118 4.110 -4.859 1.00 74.69 78 SER A C 1
ATOM 631 O O . SER A 1 78 ? -17.737 4.313 -3.814 1.00 74.69 78 SER A O 1
ATOM 633 N N . THR A 1 79 ? -16.884 2.886 -5.317 1.00 80.00 79 THR A N 1
ATOM 634 C CA . THR A 1 79 ? -17.281 1.649 -4.632 1.00 80.00 79 THR A CA 1
ATOM 635 C C . THR A 1 79 ? -16.086 0.699 -4.623 1.00 80.00 79 THR A C 1
ATOM 637 O O . THR A 1 79 ? -15.267 0.793 -5.542 1.00 80.00 79 THR A O 1
ATOM 640 N N . PRO A 1 80 ? -16.007 -0.261 -3.686 1.00 81.06 80 PRO A N 1
ATOM 641 C CA . PRO A 1 80 ? -14.920 -1.242 -3.646 1.00 81.06 80 PRO A CA 1
ATOM 642 C C . PRO A 1 80 ? -14.703 -1.971 -4.960 1.00 81.06 80 PRO A C 1
ATOM 644 O O . PRO A 1 80 ? -13.568 -2.203 -5.346 1.00 81.06 80 PRO A O 1
ATOM 647 N N . LEU A 1 81 ? -15.784 -2.278 -5.680 1.00 83.75 81 LEU A N 1
ATOM 648 C CA . LEU A 1 81 ? -15.699 -2.946 -6.973 1.00 83.75 81 LEU A CA 1
ATOM 649 C C . LEU A 1 81 ? -14.952 -2.097 -8.009 1.00 83.75 81 LEU A C 1
ATOM 651 O O . LEU A 1 81 ? -14.169 -2.627 -8.792 1.00 83.75 81 LEU A O 1
ATOM 655 N N . LYS A 1 82 ? -15.151 -0.776 -7.994 1.00 86.88 82 LYS A N 1
ATOM 656 C CA . LYS A 1 82 ? -14.465 0.123 -8.925 1.00 86.88 82 LYS A CA 1
ATOM 657 C C . LYS A 1 82 ? -13.018 0.393 -8.508 1.00 86.88 82 LYS A C 1
ATOM 659 O O . LYS A 1 82 ? -12.151 0.358 -9.372 1.00 86.88 82 LYS A O 1
ATOM 664 N N . GLU A 1 83 ? -12.735 0.562 -7.216 1.00 86.81 83 GLU A N 1
ATOM 665 C CA . GLU A 1 83 ? -11.339 0.636 -6.743 1.00 86.81 83 GLU A CA 1
ATOM 666 C C . GLU A 1 83 ? -10.579 -0.652 -7.097 1.00 86.81 83 GLU A C 1
ATOM 668 O O . GLU A 1 83 ? -9.477 -0.614 -7.638 1.00 86.81 83 GLU A O 1
ATOM 673 N N . PHE A 1 84 ? -11.217 -1.812 -6.912 1.00 88.25 84 PHE A N 1
ATOM 674 C CA . PHE A 1 84 ? -10.645 -3.098 -7.301 1.00 88.25 84 PHE A CA 1
ATOM 675 C C . PHE A 1 84 ? -10.422 -3.215 -8.814 1.00 88.25 84 PHE A C 1
ATOM 677 O O . PHE A 1 84 ? -9.451 -3.835 -9.242 1.00 88.25 84 PHE A O 1
ATOM 684 N N . SER A 1 85 ? -11.272 -2.593 -9.638 1.00 91.06 85 SER A N 1
ATOM 685 C CA . SER A 1 85 ? -11.078 -2.586 -11.091 1.00 91.06 85 SER A CA 1
ATOM 686 C C . SER A 1 85 ? -9.789 -1.871 -11.506 1.00 91.06 85 SER A C 1
ATOM 688 O O . SER A 1 85 ? -9.096 -2.348 -12.401 1.00 91.06 85 SER A O 1
ATOM 690 N N . VAL A 1 86 ? -9.406 -0.789 -10.820 1.00 92.50 86 VAL A N 1
ATOM 691 C CA . VAL A 1 86 ? -8.150 -0.079 -11.112 1.00 92.50 86 VAL A CA 1
ATOM 692 C C . VAL A 1 86 ? -6.943 -0.846 -10.591 1.00 92.50 86 VAL A C 1
ATOM 694 O O . VAL A 1 86 ? -5.950 -0.973 -11.305 1.00 92.50 86 VAL A O 1
ATOM 697 N N . ILE A 1 87 ? -7.057 -1.474 -9.419 1.00 93.81 87 ILE A N 1
ATOM 698 C CA . ILE A 1 87 ? -6.051 -2.429 -8.933 1.00 93.81 87 ILE A CA 1
ATOM 699 C C . ILE A 1 87 ? -5.826 -3.538 -9.973 1.00 93.81 87 ILE A C 1
ATOM 701 O O . ILE A 1 87 ? -4.681 -3.854 -10.296 1.00 93.81 87 ILE A O 1
ATOM 705 N N . LEU A 1 88 ? -6.898 -4.091 -10.553 1.00 95.31 88 LEU A N 1
ATOM 706 C CA . LEU A 1 88 ? -6.810 -5.105 -11.605 1.00 95.31 88 LEU A CA 1
ATOM 707 C C . LEU A 1 88 ? -6.114 -4.571 -12.864 1.00 95.31 88 LEU A C 1
ATOM 709 O O . LEU A 1 88 ? -5.268 -5.267 -13.422 1.00 95.31 88 LEU A O 1
ATOM 713 N N . VAL A 1 89 ? -6.402 -3.336 -13.282 1.00 96.12 89 VAL A N 1
ATOM 714 C CA . VAL A 1 89 ? -5.684 -2.680 -14.390 1.00 96.12 89 VAL A CA 1
ATOM 715 C C . VAL A 1 89 ? -4.181 -2.621 -14.101 1.00 96.12 89 VAL A C 1
ATOM 717 O O . VAL A 1 89 ? -3.387 -3.031 -14.946 1.00 96.12 89 VAL A O 1
ATOM 720 N N . PHE A 1 90 ? -3.768 -2.200 -12.904 1.00 96.62 90 PHE A N 1
ATOM 721 C CA . PHE A 1 90 ? -2.347 -2.153 -12.542 1.00 96.62 90 PHE A CA 1
ATOM 722 C C . PHE A 1 90 ? -1.698 -3.537 -12.420 1.00 96.62 90 PHE A C 1
ATOM 724 O O . PHE A 1 90 ? -0.520 -3.678 -12.756 1.00 96.62 90 PHE A O 1
ATOM 731 N N . ILE A 1 91 ? -2.441 -4.566 -11.999 1.00 95.94 91 ILE A N 1
ATOM 732 C CA . ILE A 1 91 ? -1.984 -5.965 -12.038 1.00 95.94 91 ILE A CA 1
ATOM 733 C C . ILE A 1 91 ? -1.701 -6.386 -13.484 1.00 95.94 91 ILE A C 1
ATOM 735 O O . ILE A 1 91 ? -0.635 -6.933 -13.766 1.00 95.94 91 ILE A O 1
ATOM 739 N N . VAL A 1 92 ? -2.631 -6.107 -14.402 1.00 95.88 92 VAL A N 1
ATOM 740 C CA . VAL A 1 92 ? -2.504 -6.454 -15.824 1.00 95.88 92 VAL A CA 1
ATOM 741 C C . VAL A 1 92 ? -1.320 -5.725 -16.458 1.00 95.88 92 VAL A C 1
ATOM 743 O O . VAL A 1 92 ? -0.495 -6.364 -17.108 1.00 95.88 92 VAL A O 1
ATOM 746 N N . ILE A 1 93 ? -1.186 -4.417 -16.221 1.00 95.00 93 ILE A N 1
ATOM 747 C CA . ILE A 1 93 ? -0.040 -3.632 -16.704 1.00 95.00 93 ILE A CA 1
ATOM 748 C C . ILE A 1 93 ? 1.264 -4.244 -16.191 1.00 95.00 93 ILE A C 1
ATOM 750 O O . ILE A 1 93 ? 2.142 -4.556 -16.990 1.00 95.00 93 ILE A O 1
ATOM 754 N N . SER A 1 94 ? 1.356 -4.492 -14.882 1.00 94.50 94 SER A N 1
ATOM 755 C CA . SER A 1 94 ? 2.552 -5.058 -14.249 1.00 94.50 94 SER A CA 1
ATOM 756 C C . SER A 1 94 ? 2.925 -6.427 -14.841 1.00 94.50 94 SER A C 1
ATOM 758 O O . SER A 1 94 ? 4.103 -6.714 -15.048 1.00 94.50 94 SER A O 1
ATOM 760 N N . PHE A 1 95 ? 1.938 -7.259 -15.194 1.00 94.50 95 PHE A N 1
ATOM 761 C CA . PHE A 1 95 ? 2.181 -8.543 -15.855 1.00 94.50 95 PHE A CA 1
ATOM 762 C C . PHE A 1 95 ? 2.814 -8.376 -17.243 1.00 94.50 95 PHE A C 1
ATOM 764 O O . PHE A 1 95 ? 3.787 -9.064 -17.562 1.00 94.50 95 PHE A O 1
ATOM 771 N N . PHE A 1 96 ? 2.294 -7.456 -18.060 1.00 94.38 96 PHE A N 1
ATOM 772 C CA . PHE A 1 96 ? 2.827 -7.194 -19.401 1.00 94.38 96 PHE A CA 1
ATOM 773 C C . PHE A 1 96 ? 4.172 -6.464 -19.379 1.00 94.38 96 PHE A C 1
ATOM 775 O O . PHE A 1 96 ? 4.970 -6.621 -20.300 1.00 94.38 96 PHE A O 1
ATOM 782 N N . THR A 1 97 ? 4.460 -5.709 -18.320 1.00 91.81 97 THR A N 1
ATOM 783 C CA . THR A 1 97 ? 5.688 -4.912 -18.202 1.00 91.81 97 THR A CA 1
ATOM 784 C C . THR A 1 97 ? 6.746 -5.561 -17.319 1.00 91.81 97 THR A C 1
ATOM 786 O O . THR A 1 97 ? 7.764 -4.939 -17.026 1.00 91.81 97 THR A O 1
ATOM 789 N N . LYS A 1 98 ? 6.546 -6.818 -16.907 1.00 90.31 98 LYS A N 1
ATOM 790 C CA . LYS A 1 98 ? 7.451 -7.540 -15.999 1.00 90.31 98 LYS A CA 1
ATOM 791 C C . LYS A 1 98 ? 8.911 -7.562 -16.463 1.00 90.31 98 LYS A C 1
ATOM 793 O O . LYS A 1 98 ? 9.802 -7.501 -15.631 1.00 90.31 98 LYS A O 1
ATOM 798 N N . ASN A 1 99 ? 9.152 -7.609 -17.776 1.00 91.38 99 ASN A N 1
ATOM 799 C CA . ASN A 1 99 ? 10.503 -7.657 -18.340 1.00 91.38 99 ASN A CA 1
ATOM 800 C C . ASN A 1 99 ? 11.238 -6.314 -18.206 1.00 91.38 99 ASN A C 1
ATOM 802 O O . ASN A 1 99 ? 12.455 -6.301 -18.102 1.00 91.38 99 ASN A O 1
ATOM 806 N N . ILE A 1 100 ? 10.507 -5.193 -18.188 1.00 92.19 100 ILE A N 1
ATOM 807 C CA . ILE A 1 100 ? 11.092 -3.852 -18.016 1.00 92.19 100 ILE A CA 1
ATOM 808 C C . ILE A 1 100 ? 11.623 -3.684 -16.585 1.00 92.19 100 ILE A C 1
ATOM 810 O O . ILE A 1 100 ? 12.612 -2.997 -16.374 1.00 92.19 100 ILE A O 1
ATOM 814 N N . PHE A 1 101 ? 10.990 -4.352 -15.619 1.00 93.50 101 PHE A N 1
ATOM 815 C CA . PHE A 1 101 ? 11.363 -4.334 -14.204 1.00 93.50 101 PHE A CA 1
ATOM 816 C C . PHE A 1 101 ? 12.123 -5.593 -13.757 1.00 93.50 101 PHE A C 1
ATOM 818 O O . PHE A 1 101 ? 12.207 -5.853 -12.558 1.00 93.50 101 PHE A O 1
ATOM 825 N N . ALA A 1 102 ? 12.643 -6.397 -14.692 1.00 87.38 102 ALA A N 1
ATOM 826 C CA . ALA A 1 102 ? 13.326 -7.649 -14.358 1.00 87.38 102 ALA A CA 1
ATOM 827 C C . ALA A 1 102 ? 14.549 -7.411 -13.457 1.00 87.38 102 ALA A C 1
ATOM 829 O O . ALA A 1 102 ? 14.722 -8.116 -12.466 1.00 87.38 102 ALA A O 1
ATOM 830 N N . ASP A 1 103 ? 15.311 -6.359 -13.759 1.00 87.06 103 ASP A N 1
ATOM 831 C CA . ASP A 1 103 ? 16.516 -5.957 -13.029 1.00 87.06 103 ASP A CA 1
ATOM 832 C C . ASP A 1 103 ? 16.251 -4.771 -12.091 1.00 87.06 103 ASP A C 1
ATOM 834 O O . ASP A 1 103 ? 17.113 -3.916 -11.882 1.00 87.06 103 ASP A O 1
ATOM 838 N N . SER A 1 104 ? 15.027 -4.674 -11.561 1.00 90.75 104 SER A N 1
ATOM 839 C CA . SER A 1 104 ? 14.668 -3.540 -10.717 1.00 90.75 104 SER A CA 1
ATOM 840 C C . SER A 1 104 ? 15.486 -3.505 -9.422 1.00 90.75 104 SER A C 1
ATOM 842 O O . SER A 1 104 ? 15.761 -4.542 -8.816 1.00 90.75 104 SER A O 1
ATOM 844 N N . PHE A 1 105 ? 15.802 -2.300 -8.935 1.00 92.56 105 PHE A N 1
ATOM 845 C CA . PHE A 1 105 ? 16.476 -2.101 -7.645 1.00 92.56 105 PHE A CA 1
ATOM 846 C C . PHE A 1 105 ? 15.666 -2.677 -6.468 1.00 92.56 105 PHE A C 1
ATOM 848 O O . PHE A 1 105 ? 16.228 -3.019 -5.425 1.00 92.56 105 PHE A O 1
ATOM 855 N N . LEU A 1 106 ? 14.340 -2.783 -6.625 1.00 93.56 106 LEU A N 1
ATOM 856 C CA . LEU A 1 106 ? 13.458 -3.434 -5.665 1.00 93.56 106 LEU A CA 1
ATOM 857 C C . LEU A 1 106 ? 13.390 -4.926 -5.961 1.00 93.56 106 LEU A C 1
ATOM 859 O O . LEU A 1 106 ? 12.754 -5.345 -6.930 1.00 93.56 106 LEU A O 1
ATOM 863 N N . SER A 1 107 ? 13.957 -5.737 -5.068 1.00 93.75 107 SER A N 1
ATOM 864 C CA . SER A 1 107 ? 13.838 -7.189 -5.173 1.00 93.75 107 SER A CA 1
ATOM 865 C C . SER A 1 107 ? 12.375 -7.633 -5.140 1.00 93.75 107 SER A C 1
ATOM 867 O O . SER A 1 107 ? 11.538 -7.048 -4.444 1.00 93.75 107 SER A O 1
ATOM 869 N N . LEU A 1 108 ? 12.067 -8.713 -5.858 1.00 93.81 108 LEU A N 1
ATOM 870 C CA . LEU A 1 108 ? 10.714 -9.263 -5.929 1.00 93.81 108 LEU A CA 1
ATOM 871 C C . LEU A 1 108 ? 10.146 -9.547 -4.530 1.00 93.81 108 LEU A C 1
ATOM 873 O O . LEU A 1 108 ? 9.034 -9.133 -4.209 1.00 93.81 108 LEU A O 1
ATOM 877 N N . THR A 1 109 ? 10.936 -10.168 -3.653 1.00 94.19 109 THR A N 1
ATOM 878 C CA . THR A 1 109 ? 10.549 -10.443 -2.263 1.00 94.19 109 THR A CA 1
ATOM 879 C C . THR A 1 109 ? 10.177 -9.167 -1.507 1.00 94.19 109 THR A C 1
ATOM 881 O O . THR A 1 109 ? 9.167 -9.142 -0.805 1.00 94.19 109 THR A O 1
ATOM 884 N N . PHE A 1 110 ? 10.946 -8.087 -1.673 1.00 94.56 110 PHE A N 1
ATOM 885 C CA . PHE A 1 110 ? 10.663 -6.817 -1.007 1.00 94.56 110 PHE A CA 1
ATOM 886 C C . PHE A 1 110 ? 9.411 -6.133 -1.569 1.00 94.56 110 PHE A C 1
ATOM 888 O O . PHE A 1 110 ? 8.606 -5.590 -0.811 1.00 94.56 110 PHE A O 1
ATOM 895 N N . GLN A 1 111 ? 9.179 -6.231 -2.879 1.00 95.38 111 GLN A N 1
ATOM 896 C CA . GLN A 1 111 ? 7.947 -5.748 -3.500 1.00 95.38 111 GLN A CA 1
ATOM 897 C C . GLN A 1 111 ? 6.705 -6.433 -2.903 1.00 95.38 111 GLN A C 1
ATOM 899 O O . GLN A 1 111 ? 5.773 -5.764 -2.452 1.00 95.38 111 GLN A O 1
ATOM 904 N N . TYR A 1 112 ? 6.699 -7.766 -2.824 1.00 95.62 112 TYR A N 1
ATOM 905 C CA . TYR A 1 112 ? 5.581 -8.510 -2.232 1.00 95.62 112 TYR A CA 1
ATOM 906 C C . TYR A 1 112 ? 5.475 -8.330 -0.714 1.00 95.62 112 TYR A C 1
ATOM 908 O O . TYR A 1 112 ? 4.374 -8.402 -0.164 1.00 95.62 112 TYR A O 1
ATOM 916 N N . TYR A 1 113 ? 6.583 -8.052 -0.026 1.00 96.19 113 TYR A N 1
ATOM 917 C CA . TYR A 1 113 ? 6.562 -7.651 1.378 1.00 96.19 113 TYR A CA 1
ATOM 918 C C . TYR A 1 113 ? 5.792 -6.337 1.568 1.00 96.19 113 TYR A C 1
ATOM 920 O O . TYR A 1 113 ? 4.861 -6.284 2.375 1.00 96.19 113 TYR A O 1
ATOM 928 N N . ILE A 1 114 ? 6.111 -5.301 0.780 1.00 95.50 114 ILE A N 1
ATOM 929 C CA . ILE A 1 114 ? 5.394 -4.017 0.818 1.00 95.50 114 ILE A CA 1
ATOM 930 C C . ILE A 1 114 ? 3.927 -4.197 0.419 1.00 95.50 114 ILE A C 1
ATOM 932 O O . ILE A 1 114 ? 3.052 -3.628 1.073 1.00 95.50 114 ILE A O 1
ATOM 936 N N . LEU A 1 115 ? 3.634 -5.018 -0.597 1.00 95.62 115 LEU A N 1
ATOM 937 C CA . LEU A 1 115 ? 2.255 -5.320 -0.987 1.00 95.62 115 LEU A CA 1
ATOM 938 C C . LEU A 1 115 ? 1.462 -5.863 0.207 1.00 95.62 115 LEU A C 1
ATOM 940 O O . LEU A 1 115 ? 0.411 -5.320 0.540 1.00 95.62 115 LEU A O 1
ATOM 944 N N . GLY A 1 116 ? 1.982 -6.885 0.891 1.00 95.75 116 GLY A N 1
ATOM 945 C CA . GLY A 1 116 ? 1.330 -7.454 2.071 1.00 95.75 116 GLY A CA 1
ATOM 946 C C . GLY A 1 116 ? 1.114 -6.425 3.180 1.00 95.75 116 GLY A C 1
ATOM 947 O O . GLY A 1 116 ? 0.033 -6.376 3.772 1.00 95.75 116 GLY A O 1
ATOM 948 N N . LEU A 1 117 ? 2.099 -5.549 3.403 1.00 95.06 117 LEU A N 1
ATOM 949 C CA . LEU A 1 117 ? 2.011 -4.476 4.390 1.00 95.06 117 LEU A CA 1
ATOM 950 C C . LEU A 1 117 ? 0.876 -3.493 4.067 1.00 95.06 117 LEU A C 1
ATOM 952 O O . LEU A 1 117 ? 0.106 -3.133 4.955 1.00 95.06 117 LEU A O 1
ATOM 956 N N . ILE A 1 118 ? 0.724 -3.076 2.809 1.00 93.38 118 ILE A N 1
ATOM 957 C CA . ILE A 1 118 ? -0.353 -2.160 2.392 1.00 93.38 118 ILE A CA 1
ATOM 958 C C . ILE A 1 118 ? -1.719 -2.843 2.488 1.00 93.38 118 ILE A C 1
ATOM 960 O O . ILE A 1 118 ? -2.687 -2.235 2.955 1.00 93.38 118 ILE A O 1
ATOM 964 N N . LEU A 1 119 ? -1.803 -4.113 2.081 1.00 93.12 119 LEU A N 1
ATOM 965 C CA . LEU A 1 119 ? -3.045 -4.880 2.129 1.00 93.12 119 LEU A CA 1
ATOM 966 C C . LEU A 1 119 ? -3.553 -5.019 3.568 1.00 93.12 119 LEU A C 1
ATOM 968 O O . LEU A 1 119 ? -4.712 -4.712 3.840 1.00 93.12 119 LEU A O 1
ATOM 972 N N . VAL A 1 120 ? -2.689 -5.413 4.507 1.00 94.12 120 VAL A N 1
ATOM 973 C CA . VAL A 1 120 ? -3.089 -5.624 5.908 1.00 94.12 120 VAL A CA 1
ATOM 974 C C . VAL A 1 120 ? -3.359 -4.315 6.658 1.00 94.12 120 VAL A C 1
ATOM 976 O O . VAL A 1 120 ? -4.112 -4.299 7.631 1.00 94.12 120 VAL A O 1
ATOM 979 N N . THR A 1 121 ? -2.773 -3.200 6.218 1.00 92.06 121 THR A N 1
ATOM 980 C CA . THR A 1 121 ? -2.947 -1.892 6.862 1.00 92.06 121 THR A CA 1
ATOM 981 C C . THR A 1 121 ? -4.062 -1.090 6.198 1.00 92.06 121 THR A C 1
ATOM 983 O O . THR A 1 121 ? -5.180 -1.051 6.721 1.00 92.06 121 THR A O 1
ATOM 986 N N . GLY A 1 122 ? -3.767 -0.458 5.063 1.00 87.38 122 GLY A N 1
ATOM 987 C CA . GLY A 1 122 ? -4.629 0.490 4.368 1.00 87.38 122 GLY A CA 1
ATOM 988 C C . GLY A 1 122 ? -5.860 -0.155 3.741 1.00 87.38 122 GLY A C 1
ATOM 989 O O . GLY A 1 122 ? -6.968 0.355 3.927 1.00 87.38 122 GLY A O 1
ATOM 990 N N . LEU A 1 123 ? -5.712 -1.304 3.070 1.00 86.38 123 LEU A N 1
ATOM 991 C CA . LEU A 1 123 ? -6.851 -1.951 2.408 1.00 86.38 123 LEU A CA 1
ATOM 992 C C . LEU A 1 123 ? -7.843 -2.550 3.422 1.00 86.38 123 LEU A C 1
ATOM 994 O O . LEU A 1 123 ? -9.055 -2.423 3.254 1.00 86.38 123 LEU A O 1
ATOM 998 N N . VAL A 1 124 ? -7.364 -3.124 4.529 1.00 88.81 124 VAL A N 1
ATOM 999 C CA . VAL A 1 124 ? -8.243 -3.557 5.634 1.00 88.81 124 VAL A CA 1
ATOM 1000 C C . VAL A 1 124 ? -9.019 -2.374 6.218 1.00 88.81 124 VAL A C 1
ATOM 1002 O O . VAL A 1 124 ? -10.232 -2.477 6.402 1.00 88.81 124 VAL A O 1
ATOM 1005 N N . THR A 1 125 ? -8.368 -1.227 6.449 1.00 87.38 125 THR A N 1
ATOM 1006 C CA . THR A 1 125 ? -9.057 -0.004 6.906 1.00 87.38 125 THR A CA 1
ATOM 1007 C C . THR A 1 125 ? -10.136 0.431 5.918 1.00 87.38 125 THR A C 1
ATOM 1009 O O . THR A 1 125 ? -11.245 0.793 6.322 1.00 87.38 125 THR A O 1
ATOM 1012 N N . TYR A 1 126 ? -9.821 0.389 4.622 1.00 83.50 126 TYR A N 1
ATOM 1013 C CA . TYR A 1 126 ? -10.759 0.689 3.546 1.00 83.50 126 TYR A CA 1
ATOM 1014 C C . TYR A 1 126 ? -12.003 -0.213 3.628 1.00 83.50 126 TYR A C 1
ATOM 1016 O O . TYR A 1 126 ? -13.129 0.292 3.662 1.00 83.50 126 TYR A O 1
ATOM 1024 N N . PHE A 1 127 ? -11.821 -1.529 3.768 1.00 84.75 127 PHE A N 1
ATOM 1025 C CA . PHE A 1 127 ? -12.932 -2.474 3.918 1.00 84.75 127 PHE A CA 1
ATOM 1026 C C . PHE A 1 127 ? -13.726 -2.263 5.207 1.00 84.75 127 PHE A C 1
ATOM 1028 O O . PHE A 1 127 ? -14.955 -2.301 5.181 1.00 84.75 127 PHE A O 1
ATOM 1035 N N . PHE A 1 128 ? -13.063 -1.987 6.330 1.00 86.50 128 PHE A N 1
ATOM 1036 C CA . PHE A 1 128 ? -13.742 -1.708 7.597 1.00 86.50 128 PHE A CA 1
ATOM 1037 C C . PHE A 1 128 ? -14.648 -0.475 7.516 1.00 86.50 128 PHE A C 1
ATOM 1039 O O . PHE A 1 128 ? -15.750 -0.483 8.071 1.00 86.50 128 PHE A O 1
ATOM 1046 N N . ARG A 1 129 ? -14.234 0.567 6.789 1.00 82.81 129 ARG A N 1
ATOM 1047 C CA . ARG A 1 129 ? -15.078 1.740 6.512 1.00 82.81 129 ARG A CA 1
ATOM 1048 C C . ARG A 1 129 ? -16.260 1.390 5.618 1.00 82.81 129 ARG A C 1
ATOM 1050 O O . ARG A 1 129 ? -17.392 1.737 5.945 1.00 82.81 129 ARG A O 1
ATOM 1057 N N . TYR A 1 130 ? -16.014 0.661 4.533 1.00 82.69 130 TYR A N 1
ATOM 1058 C CA . TYR A 1 130 ? -17.070 0.256 3.607 1.00 82.69 130 TYR A CA 1
ATOM 1059 C C . TYR A 1 130 ? -18.151 -0.606 4.281 1.00 82.69 130 TYR A C 1
ATOM 1061 O O . TYR A 1 130 ? -19.343 -0.354 4.118 1.00 82.69 130 TYR A O 1
ATOM 1069 N N . LEU A 1 131 ? -17.746 -1.571 5.112 1.00 85.00 131 LEU A N 1
ATOM 1070 C CA . LEU A 1 131 ? -18.646 -2.450 5.870 1.00 85.00 131 LEU A CA 1
ATOM 1071 C C . LEU A 1 131 ? -19.293 -1.767 7.089 1.00 85.00 131 LEU A C 1
ATOM 1073 O O . LEU A 1 131 ? -19.949 -2.434 7.888 1.00 85.00 131 LEU A O 1
ATOM 1077 N N . LYS A 1 132 ? -19.102 -0.451 7.260 1.00 82.56 132 LYS A N 1
ATOM 1078 C CA . LYS A 1 132 ? -19.606 0.340 8.396 1.00 82.56 132 LYS A CA 1
ATOM 1079 C C . LYS A 1 132 ? -19.160 -0.204 9.762 1.00 82.56 132 LYS A C 1
ATOM 1081 O O . LYS A 1 132 ? -19.832 0.003 10.770 1.00 82.56 132 LYS A O 1
ATOM 1086 N N . ILE A 1 133 ? -18.008 -0.880 9.808 1.00 81.69 133 ILE A N 1
ATOM 1087 C CA . ILE A 1 133 ? -17.322 -1.240 11.058 1.00 81.69 133 ILE A CA 1
ATOM 1088 C C . ILE A 1 133 ? -16.710 0.030 11.670 1.00 81.69 133 ILE A C 1
ATOM 1090 O O . ILE A 1 133 ? -16.712 0.182 12.893 1.00 81.69 133 ILE A O 1
ATOM 1094 N N . PHE A 1 134 ? -16.268 0.971 10.821 1.00 75.62 134 PHE A N 1
ATOM 1095 C CA . PHE A 1 134 ? -15.810 2.305 11.214 1.00 75.62 134 PHE A CA 1
ATOM 1096 C C . PHE A 1 134 ? -16.619 3.451 10.623 1.00 75.62 134 PHE A C 1
ATOM 1098 O O . PHE A 1 134 ? -17.049 3.365 9.472 1.00 75.62 134 PHE A O 1
ATOM 1105 N N . PRO A 1 135 ? -16.719 4.580 11.354 1.00 74.31 135 PRO A N 1
ATOM 1106 C CA . PRO A 1 135 ? -17.092 5.847 10.746 1.00 74.31 135 PRO A CA 1
ATOM 1107 C C . PRO A 1 135 ? -16.110 6.206 9.624 1.00 74.31 135 PRO A C 1
ATOM 1109 O O . PRO A 1 135 ? -14.894 6.090 9.802 1.00 74.31 135 PRO A O 1
ATOM 1112 N N . LEU A 1 136 ? -16.637 6.684 8.496 1.00 73.19 136 LEU A N 1
ATOM 1113 C CA . LEU A 1 136 ? -15.863 7.012 7.290 1.00 73.19 136 LEU A CA 1
ATOM 1114 C C . LEU A 1 136 ? -14.708 7.989 7.570 1.00 73.19 136 LEU A C 1
ATOM 1116 O O . LEU A 1 136 ? -13.607 7.845 7.036 1.00 73.19 136 LEU A O 1
ATOM 1120 N N . GLU A 1 137 ? -14.940 8.952 8.460 1.00 70.69 137 GLU A N 1
ATOM 1121 C CA . GLU A 1 137 ? -13.992 10.030 8.744 1.00 70.69 137 GLU A CA 1
ATOM 1122 C C . GLU A 1 137 ? -12.998 9.715 9.866 1.00 70.69 137 GLU A C 1
ATOM 1124 O O . GLU A 1 137 ? -11.996 10.418 10.029 1.00 70.69 137 GLU A O 1
ATOM 1129 N N . LYS A 1 138 ? -13.242 8.660 10.655 1.00 73.88 138 LYS A N 1
ATOM 1130 C CA . LYS A 1 138 ? -12.392 8.356 11.807 1.00 73.88 138 LYS A CA 1
ATOM 1131 C C . LYS A 1 138 ? -11.056 7.783 11.332 1.00 73.88 138 LYS A C 1
ATOM 1133 O O . LYS A 1 138 ? -10.995 6.887 10.483 1.00 73.88 138 LYS A O 1
ATOM 1138 N N 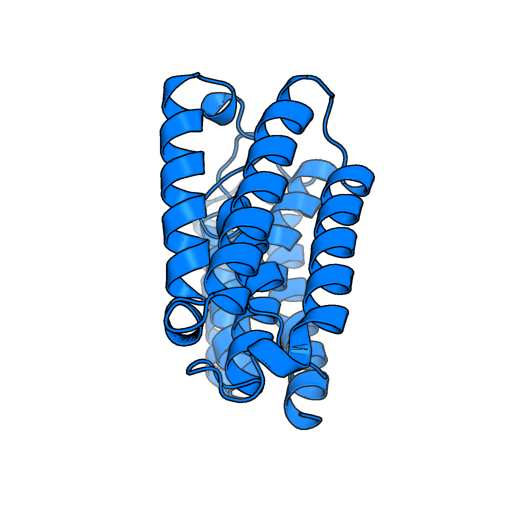. LYS A 1 139 ? -9.964 8.301 11.897 1.00 74.62 139 LYS A N 1
ATOM 1139 C CA . LYS A 1 139 ? -8.623 7.749 11.682 1.00 74.62 139 LYS A CA 1
ATOM 1140 C C . LYS A 1 139 ? -8.531 6.364 12.328 1.00 74.62 139 LYS A C 1
ATOM 1142 O O . LYS A 1 139 ? -8.957 6.195 13.466 1.00 74.62 139 LYS A O 1
ATOM 1147 N N . ASP A 1 140 ? -7.962 5.402 11.607 1.00 80.00 140 ASP A N 1
ATOM 1148 C CA . ASP A 1 140 ? -7.653 4.059 12.116 1.00 80.00 140 ASP A CA 1
ATOM 1149 C C . ASP A 1 140 ? -6.160 3.923 12.446 1.00 80.00 140 ASP A C 1
ATOM 1151 O O . ASP A 1 140 ? -5.515 2.943 12.097 1.00 80.00 140 ASP A O 1
ATOM 1155 N N . THR A 1 141 ? -5.569 4.948 13.064 1.00 82.81 141 THR A N 1
ATOM 1156 C CA . THR A 1 141 ? -4.123 4.965 13.316 1.00 82.81 141 THR A CA 1
ATOM 1157 C C . THR A 1 141 ? -3.705 3.789 14.199 1.00 82.81 141 THR A C 1
ATOM 1159 O O . THR A 1 141 ? -2.765 3.079 13.867 1.00 82.81 141 THR A O 1
ATOM 1162 N N . THR A 1 142 ? -4.436 3.535 15.286 1.00 85.19 142 THR A N 1
ATOM 1163 C CA . THR A 1 142 ? -4.133 2.455 16.235 1.00 85.19 142 THR A CA 1
ATOM 1164 C C . THR A 1 142 ? -4.270 1.073 15.599 1.00 85.19 142 THR A C 1
ATOM 1166 O O . THR A 1 142 ? -3.363 0.252 15.730 1.00 85.19 142 THR A O 1
ATOM 1169 N N . GLY A 1 143 ? -5.366 0.810 14.877 1.00 88.06 143 GLY A N 1
ATOM 1170 C CA . GLY A 1 143 ? -5.569 -0.462 14.187 1.00 88.06 143 GLY A CA 1
ATOM 1171 C C . GLY A 1 143 ? -4.555 -0.684 13.065 1.00 88.06 143 GLY A C 1
ATOM 1172 O O . GLY A 1 143 ? -3.999 -1.775 12.955 1.00 88.06 143 GLY A O 1
ATOM 1173 N N . MET A 1 144 ? -4.254 0.346 12.266 1.00 89.25 144 MET A N 1
ATOM 1174 C CA . MET A 1 144 ? -3.226 0.262 11.222 1.00 89.25 144 MET A CA 1
ATOM 1175 C C . MET A 1 144 ? -1.846 -0.035 11.809 1.00 89.25 144 MET A C 1
ATOM 1177 O O . MET A 1 144 ? -1.183 -0.946 11.322 1.00 89.25 144 MET A O 1
ATOM 1181 N N . THR A 1 145 ? -1.429 0.671 12.864 1.00 90.69 145 THR A N 1
ATOM 1182 C CA . THR A 1 145 ? -0.135 0.432 13.523 1.00 90.69 145 THR A CA 1
ATOM 1183 C C . THR A 1 145 ? -0.051 -0.980 14.095 1.00 90.69 145 THR A C 1
ATOM 1185 O O . THR A 1 145 ? 0.948 -1.660 13.887 1.00 90.69 145 THR A O 1
ATOM 1188 N N . GLU A 1 146 ? -1.100 -1.463 14.762 1.00 92.44 146 GLU A N 1
ATOM 1189 C CA . GLU A 1 146 ? -1.149 -2.833 15.285 1.00 92.44 146 GLU A CA 1
ATOM 1190 C C . GLU A 1 146 ? -0.977 -3.869 14.165 1.00 92.44 146 GLU A C 1
ATOM 1192 O O . GLU A 1 146 ? -0.102 -4.730 14.250 1.00 92.44 146 GLU A O 1
ATOM 1197 N N . ARG A 1 147 ? -1.758 -3.761 13.083 1.00 94.25 147 ARG A N 1
ATOM 1198 C CA . ARG A 1 147 ? -1.674 -4.683 11.937 1.00 94.25 147 ARG A CA 1
ATOM 1199 C C . ARG A 1 147 ? -0.317 -4.614 11.237 1.00 94.25 147 ARG A C 1
ATOM 1201 O O . ARG A 1 147 ? 0.212 -5.649 10.844 1.00 94.25 147 ARG A O 1
ATOM 1208 N N . MET A 1 148 ? 0.261 -3.419 11.124 1.00 95.44 148 MET A N 1
ATOM 1209 C CA . MET A 1 148 ? 1.596 -3.195 10.565 1.00 95.44 148 MET A CA 1
ATOM 1210 C C . MET A 1 148 ? 2.670 -3.917 11.383 1.00 95.44 148 MET A C 1
ATOM 1212 O O . MET A 1 148 ? 3.469 -4.671 10.834 1.00 95.44 148 MET A O 1
ATOM 1216 N N . VAL A 1 149 ? 2.677 -3.714 12.701 1.00 95.94 149 VAL A N 1
ATOM 1217 C CA . VAL A 1 149 ? 3.674 -4.305 13.602 1.00 95.94 149 VAL A CA 1
ATOM 1218 C C . VAL A 1 149 ? 3.531 -5.828 13.648 1.00 95.94 149 VAL A C 1
ATOM 1220 O O . VAL A 1 149 ? 4.533 -6.539 13.570 1.00 95.94 149 VAL A O 1
ATOM 1223 N N . LEU A 1 150 ? 2.297 -6.345 13.688 1.00 97.12 150 LEU A N 1
ATOM 1224 C CA . LEU A 1 150 ? 2.053 -7.786 13.604 1.00 97.12 150 LEU A CA 1
ATOM 1225 C C . LEU A 1 150 ? 2.549 -8.372 12.282 1.00 97.12 150 LEU A C 1
ATOM 1227 O O . LEU A 1 150 ? 3.179 -9.427 12.297 1.00 97.12 150 LEU A O 1
ATOM 1231 N N . PHE A 1 151 ? 2.335 -7.683 11.158 1.00 97.50 151 PHE A N 1
ATOM 1232 C CA . PHE A 1 151 ? 2.865 -8.113 9.866 1.00 97.50 151 PHE A CA 1
ATOM 1233 C C . PHE A 1 151 ? 4.386 -8.210 9.877 1.00 97.50 151 PHE A C 1
ATOM 1235 O O . PHE A 1 151 ? 4.926 -9.255 9.517 1.00 97.50 151 PHE A O 1
ATOM 1242 N N . ILE A 1 152 ? 5.068 -7.167 10.358 1.00 96.75 152 ILE A N 1
ATOM 1243 C CA . ILE A 1 152 ? 6.531 -7.142 10.461 1.00 96.75 152 ILE A CA 1
ATOM 1244 C C . ILE A 1 152 ? 7.020 -8.320 11.311 1.00 96.75 152 ILE A C 1
ATOM 1246 O O . ILE A 1 152 ? 7.869 -9.089 10.860 1.00 96.75 152 ILE A O 1
ATOM 1250 N N . PHE A 1 153 ? 6.483 -8.507 12.518 1.00 97.75 153 PHE A N 1
ATOM 1251 C CA . PHE A 1 153 ? 6.959 -9.567 13.406 1.00 97.75 153 PHE A CA 1
ATOM 1252 C C . PHE A 1 153 ? 6.648 -10.968 12.879 1.00 97.75 153 PHE A C 1
ATOM 1254 O O . PHE A 1 1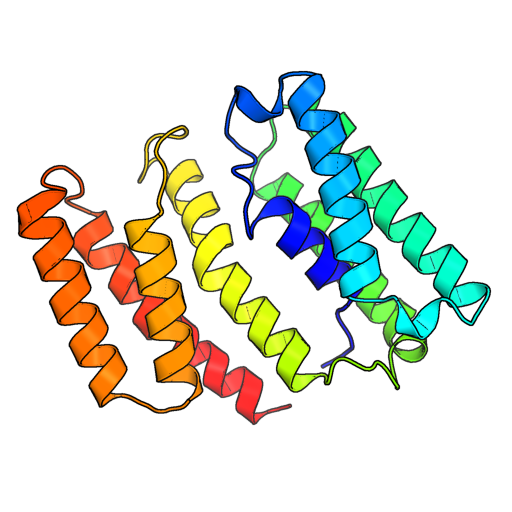53 ? 7.528 -11.825 12.887 1.00 97.75 153 PHE A O 1
ATOM 1261 N N . LEU A 1 154 ? 5.437 -11.218 12.386 1.00 97.44 154 LEU A N 1
ATOM 1262 C CA . LEU A 1 154 ? 5.035 -12.555 11.947 1.00 97.44 154 LEU A CA 1
ATOM 1263 C C . LEU A 1 154 ? 5.716 -12.981 10.648 1.00 97.44 154 LEU A C 1
ATOM 1265 O O . LEU A 1 154 ? 6.138 -14.132 10.551 1.00 97.44 154 LEU A O 1
ATOM 1269 N N . VAL A 1 155 ? 5.899 -12.072 9.684 1.00 96.44 155 VAL A N 1
ATOM 1270 C CA . VAL A 1 155 ? 6.666 -12.378 8.464 1.00 96.44 155 VAL A CA 1
ATOM 1271 C C . VAL A 1 155 ? 8.130 -12.688 8.799 1.00 96.44 155 VAL A C 1
ATOM 1273 O O . VAL A 1 155 ? 8.724 -13.578 8.197 1.00 96.44 155 VAL A O 1
ATOM 1276 N N . ASN A 1 156 ? 8.690 -12.037 9.820 1.00 95.06 156 ASN A N 1
ATOM 1277 C CA . ASN A 1 156 ? 10.032 -12.331 10.332 1.00 95.06 156 ASN A CA 1
ATOM 1278 C C . ASN A 1 156 ? 10.062 -13.470 11.372 1.00 95.06 156 ASN A C 1
ATOM 1280 O O . ASN A 1 156 ? 11.082 -13.673 12.024 1.00 95.06 156 ASN A O 1
ATOM 1284 N N . GLN A 1 157 ? 8.964 -14.221 11.543 1.00 95.69 157 GLN A N 1
ATOM 1285 C CA . GLN A 1 157 ? 8.852 -15.367 12.465 1.00 95.69 157 GLN A CA 1
ATOM 1286 C C . GLN A 1 157 ? 9.138 -15.021 13.945 1.00 95.69 157 GLN A C 1
ATOM 1288 O O . GLN A 1 157 ? 9.419 -15.880 14.779 1.00 95.69 157 GLN A O 1
ATOM 1293 N N . MET A 1 158 ? 8.998 -13.746 14.307 1.00 97.06 158 MET A N 1
ATOM 1294 C CA . MET A 1 158 ? 9.171 -13.200 15.652 1.00 97.06 158 MET A CA 1
ATOM 1295 C C . MET A 1 158 ? 7.880 -13.324 16.482 1.00 97.06 158 MET A C 1
ATOM 1297 O O . MET A 1 158 ? 7.275 -12.335 16.902 1.00 97.06 158 MET A O 1
ATOM 1301 N N . HIS A 1 159 ? 7.436 -14.559 16.730 1.00 94.50 159 HIS A N 1
ATOM 1302 C CA . HIS A 1 159 ? 6.134 -14.844 17.352 1.00 94.50 159 HIS A CA 1
ATOM 1303 C C . HIS A 1 159 ? 5.953 -14.231 18.751 1.00 94.50 159 HIS A C 1
ATOM 1305 O O . HIS A 1 159 ? 4.863 -13.757 19.068 1.00 94.50 159 HIS A O 1
ATOM 1311 N N . LEU A 1 160 ? 7.011 -14.180 19.569 1.00 95.81 160 LEU A N 1
ATOM 1312 C CA . LEU A 1 160 ? 6.955 -13.566 20.901 1.00 95.81 160 LEU A CA 1
ATOM 1313 C C . LEU A 1 160 ? 6.588 -12.075 20.823 1.00 95.81 160 LEU A C 1
ATOM 1315 O O . LEU A 1 160 ? 5.685 -11.616 21.519 1.00 95.81 160 LEU A O 1
ATOM 1319 N N . TYR A 1 161 ? 7.238 -11.331 19.926 1.00 96.69 161 TYR A N 1
ATOM 1320 C CA . TYR A 1 161 ? 6.968 -9.908 19.724 1.00 96.69 161 TYR A CA 1
ATOM 1321 C C . TYR A 1 161 ? 5.577 -9.658 19.128 1.00 96.69 161 TYR A C 1
ATOM 1323 O O . TYR A 1 161 ? 4.921 -8.673 19.475 1.00 96.69 161 TYR A O 1
ATOM 1331 N N . ALA A 1 162 ? 5.077 -10.579 18.298 1.00 95.75 162 ALA A N 1
ATOM 1332 C CA . ALA A 1 162 ? 3.700 -10.530 17.817 1.00 95.75 162 ALA A CA 1
ATOM 1333 C C . ALA A 1 162 ? 2.690 -10.676 18.972 1.00 95.75 162 ALA A C 1
ATOM 1335 O O . ALA A 1 162 ? 1.763 -9.876 19.076 1.00 95.75 162 ALA A O 1
ATOM 1336 N N . ILE A 1 163 ? 2.899 -11.630 19.889 1.00 94.31 163 ILE A N 1
ATOM 1337 C CA . ILE A 1 163 ? 2.040 -11.812 21.074 1.00 94.31 163 ILE A CA 1
ATOM 1338 C C . ILE A 1 163 ? 2.056 -10.556 21.956 1.00 94.31 163 ILE A C 1
ATOM 1340 O O . ILE A 1 163 ? 0.995 -10.061 22.339 1.00 94.31 163 ILE A O 1
ATOM 1344 N N . ILE A 1 164 ? 3.241 -9.997 22.225 1.00 95.06 164 ILE A N 1
ATOM 1345 C CA . ILE A 1 164 ? 3.388 -8.752 22.998 1.00 95.06 164 ILE A CA 1
ATOM 1346 C C . ILE A 1 164 ? 2.610 -7.608 22.335 1.00 95.06 164 ILE A C 1
ATOM 1348 O O . ILE A 1 164 ? 1.893 -6.872 23.013 1.00 95.06 164 ILE A O 1
ATOM 1352 N N . THR A 1 165 ? 2.686 -7.493 21.008 1.00 94.25 165 THR A N 1
ATOM 1353 C CA . THR A 1 165 ? 1.959 -6.470 20.242 1.00 94.25 165 THR A CA 1
ATOM 1354 C C . THR A 1 165 ? 0.446 -6.599 20.410 1.00 94.25 165 THR A C 1
ATOM 1356 O O . THR A 1 165 ? -0.221 -5.590 20.632 1.00 94.25 165 THR A O 1
ATOM 1359 N N . VAL A 1 166 ? -0.103 -7.820 20.367 1.00 92.56 166 VAL A N 1
ATOM 1360 C CA . VAL A 1 166 ? -1.540 -8.056 20.603 1.00 92.56 166 VAL A CA 1
ATOM 1361 C C . VAL A 1 166 ? -1.940 -7.622 22.014 1.00 92.56 166 VAL A C 1
ATOM 1363 O O . VAL A 1 166 ? -2.933 -6.914 22.178 1.00 92.56 166 VAL A O 1
ATOM 1366 N N . ILE A 1 167 ? -1.161 -7.998 23.033 1.00 92.44 167 ILE A N 1
ATOM 1367 C CA . ILE A 1 167 ? -1.447 -7.647 24.433 1.00 92.44 167 ILE A CA 1
ATOM 1368 C C . ILE A 1 167 ? -1.455 -6.124 24.616 1.00 92.44 167 ILE A C 1
ATOM 1370 O O . ILE A 1 167 ? -2.399 -5.575 25.191 1.00 92.44 167 ILE A O 1
ATOM 1374 N N . ILE A 1 168 ? -0.440 -5.430 24.092 1.00 91.75 168 ILE A N 1
ATOM 1375 C CA . ILE A 1 168 ? -0.337 -3.966 24.166 1.00 91.75 168 ILE A CA 1
ATOM 1376 C C . ILE A 1 168 ? -1.492 -3.306 23.405 1.00 91.75 168 ILE A C 1
ATOM 1378 O O . ILE A 1 168 ? -2.143 -2.413 23.948 1.00 91.75 168 ILE A O 1
ATOM 1382 N N . GLY A 1 169 ? -1.787 -3.758 22.183 1.00 88.88 169 GLY A N 1
ATOM 1383 C CA . GLY A 1 169 ? -2.855 -3.211 21.342 1.00 88.88 169 GLY A CA 1
ATOM 1384 C C . GLY A 1 169 ? -4.237 -3.327 21.987 1.00 88.88 169 GLY A C 1
ATOM 1385 O O . GLY A 1 169 ? -4.972 -2.338 22.062 1.00 88.88 169 GLY A O 1
ATOM 1386 N N . ILE A 1 170 ? -4.573 -4.503 22.527 1.00 87.75 170 ILE A N 1
ATOM 1387 C CA . ILE A 1 170 ? -5.841 -4.733 23.238 1.00 87.75 170 ILE A CA 1
ATOM 1388 C C . ILE A 1 170 ? -5.914 -3.873 24.503 1.00 87.75 170 ILE A C 1
ATOM 1390 O O . ILE A 1 170 ? -6.922 -3.198 24.721 1.00 87.75 170 ILE A O 1
ATOM 1394 N N . THR A 1 171 ? -4.847 -3.848 25.307 1.00 89.06 171 THR A N 1
ATOM 1395 C CA . THR A 1 171 ? -4.794 -3.060 26.551 1.00 89.06 171 THR A CA 1
ATOM 1396 C C . THR A 1 171 ? -4.978 -1.572 26.265 1.00 89.06 171 THR A C 1
ATOM 1398 O O . THR A 1 171 ? -5.803 -0.913 26.900 1.00 89.06 171 THR A O 1
ATOM 1401 N N . TYR A 1 172 ? -4.276 -1.044 25.259 1.00 88.12 172 TYR A N 1
ATOM 1402 C CA . TYR A 1 172 ? -4.388 0.353 24.849 1.00 88.12 172 TYR A CA 1
ATOM 1403 C C . TYR A 1 172 ? -5.814 0.701 24.410 1.00 88.12 172 TYR A C 1
ATOM 1405 O O . TYR A 1 172 ? -6.406 1.664 24.903 1.00 88.12 172 TYR A O 1
ATOM 1413 N N . LYS A 1 173 ? -6.413 -0.108 23.528 1.00 85.56 173 LYS A N 1
ATOM 1414 C CA . LYS A 1 173 ? -7.782 0.131 23.047 1.00 85.56 173 LYS A CA 1
ATOM 1415 C C . LYS A 1 173 ? -8.811 0.055 24.177 1.00 85.56 173 LYS A C 1
ATOM 1417 O O . LYS A 1 173 ? -9.760 0.841 24.190 1.00 85.56 173 LYS A O 1
ATOM 1422 N N . TYR A 1 174 ? -8.622 -0.861 25.125 1.00 83.81 174 TYR A N 1
ATOM 1423 C CA . TYR A 1 174 ? -9.508 -1.018 26.275 1.00 83.81 174 TYR A CA 1
ATOM 1424 C C . TYR A 1 174 ? -9.442 0.185 27.227 1.00 83.81 174 TYR A C 1
ATOM 1426 O O . TYR A 1 174 ? -10.482 0.718 27.617 1.00 83.81 174 TYR A O 1
ATOM 1434 N N . LEU A 1 175 ? -8.235 0.652 27.563 1.00 86.38 175 LEU A N 1
ATOM 1435 C CA . LEU A 1 175 ? -8.034 1.751 28.512 1.00 86.38 175 LEU A CA 1
ATOM 1436 C C . LEU A 1 175 ? -8.370 3.123 27.914 1.00 86.38 175 LEU A C 1
ATOM 1438 O O . LEU A 1 175 ? -9.037 3.932 28.566 1.00 86.38 175 LEU A O 1
ATOM 1442 N N . PHE A 1 176 ? -7.935 3.378 26.678 1.00 83.88 176 PHE A N 1
ATOM 1443 C CA . PHE A 1 176 ? -7.962 4.716 26.083 1.00 83.88 176 PHE A CA 1
ATOM 1444 C C . PHE A 1 176 ? -9.052 4.899 25.028 1.00 83.88 176 PHE A C 1
ATOM 1446 O O . PHE A 1 176 ? -9.633 5.979 24.942 1.00 83.88 176 PHE A O 1
ATOM 1453 N N . GLU A 1 177 ? -9.370 3.873 24.231 1.00 75.94 177 GLU A N 1
ATOM 1454 C CA . GLU A 1 177 ? -10.225 4.072 23.054 1.00 75.94 177 GLU A CA 1
ATOM 1455 C C . GLU A 1 177 ? -11.710 3.769 23.262 1.00 75.94 177 GLU A C 1
ATOM 1457 O O . GLU A 1 177 ? -12.472 4.242 22.422 1.00 75.94 177 GLU A O 1
ATOM 1462 N N . LYS A 1 178 ? -12.109 3.042 24.329 1.00 64.56 178 LYS A N 1
ATOM 1463 C CA . LYS A 1 178 ? -13.457 2.766 24.930 1.00 64.56 178 LYS A CA 1
ATOM 1464 C C . LYS A 1 178 ? -14.697 2.536 24.022 1.00 64.56 178 LYS A C 1
ATOM 1466 O O . LYS A 1 178 ? -15.723 2.058 24.495 1.00 64.56 178 LYS A O 1
ATOM 1471 N N . PHE A 1 179 ? -14.631 2.800 22.721 1.00 58.28 179 PHE A N 1
ATOM 1472 C CA . PHE A 1 179 ? -15.735 2.955 21.765 1.00 58.28 179 PHE A CA 1
ATOM 1473 C C . PHE A 1 179 ? -15.654 1.956 20.594 1.00 58.28 179 PHE A C 1
ATOM 1475 O O . PHE A 1 179 ? -16.458 2.011 19.667 1.00 58.28 179 PHE A O 1
ATOM 1482 N N . ARG A 1 180 ? -14.681 1.037 20.602 1.00 63.50 180 ARG A N 1
ATOM 1483 C CA . ARG A 1 180 ? -14.290 0.205 19.448 1.00 63.50 180 ARG A CA 1
ATOM 1484 C C . ARG A 1 180 ? -14.575 -1.289 19.652 1.00 63.50 180 ARG A C 1
ATOM 1486 O O . ARG A 1 180 ? -13.745 -2.139 19.359 1.00 63.50 180 ARG A O 1
ATOM 1493 N N . LYS A 1 181 ? -15.778 -1.628 20.142 1.00 66.88 181 LYS A N 1
ATOM 1494 C CA . LYS A 1 181 ? -16.133 -2.989 20.613 1.00 66.88 181 LYS A CA 1
ATOM 1495 C C . LYS A 1 181 ? -15.816 -4.119 19.616 1.00 66.88 181 LYS A C 1
ATOM 1497 O O . LYS A 1 181 ? -15.292 -5.145 20.028 1.00 66.88 181 LYS A O 1
ATOM 1502 N N . LYS A 1 182 ? -16.111 -3.939 18.321 1.00 71.94 182 LYS A N 1
ATOM 1503 C CA . LYS A 1 182 ? -15.839 -4.958 17.284 1.00 71.94 182 LYS A CA 1
ATOM 1504 C C . LYS A 1 182 ? -14.389 -4.933 16.774 1.00 71.94 182 LYS A C 1
ATOM 1506 O O . LYS A 1 182 ? -13.814 -5.980 16.503 1.00 71.94 182 LYS A O 1
ATOM 1511 N N . GLU A 1 183 ? -13.783 -3.752 16.667 1.00 70.19 183 GLU A N 1
ATOM 1512 C CA . GLU A 1 183 ? -12.407 -3.586 16.171 1.00 70.19 183 GLU A CA 1
ATOM 1513 C C . GLU A 1 183 ? -11.356 -4.139 17.125 1.00 70.19 183 GLU A C 1
ATOM 1515 O O . GLU A 1 183 ? -10.337 -4.646 16.652 1.00 70.19 183 GLU A O 1
ATOM 1520 N N . ILE A 1 184 ? -11.600 -4.043 18.439 1.00 77.06 184 ILE A N 1
ATOM 1521 C CA . ILE A 1 184 ? -10.677 -4.536 19.471 1.00 77.06 184 ILE A CA 1
ATOM 1522 C C . ILE A 1 184 ? -10.206 -5.953 19.145 1.00 77.06 184 ILE A C 1
ATOM 1524 O O . ILE A 1 184 ? -9.034 -6.245 19.338 1.00 77.06 184 ILE A O 1
ATOM 1528 N N . PHE A 1 185 ? -11.087 -6.782 18.582 1.00 82.38 185 PHE A N 1
ATOM 1529 C CA . PHE A 1 185 ? -10.770 -8.152 18.197 1.00 82.38 185 PHE A CA 1
ATOM 1530 C C . PHE A 1 185 ? -10.511 -8.314 16.697 1.00 82.38 185 PHE A C 1
ATOM 1532 O O . PHE A 1 185 ? -9.569 -9.002 16.319 1.00 82.38 185 PHE A O 1
ATOM 1539 N N . LEU A 1 186 ? -11.288 -7.665 15.823 1.00 87.19 186 LEU A N 1
ATOM 1540 C CA . LEU A 1 186 ? -11.131 -7.849 14.373 1.00 87.19 186 LEU A CA 1
ATOM 1541 C C . LEU A 1 186 ? -9.758 -7.403 13.857 1.00 87.19 186 LEU A C 1
ATOM 1543 O O . LEU A 1 186 ? -9.166 -8.091 13.031 1.00 87.19 186 LEU A O 1
ATOM 1547 N N . SER A 1 187 ? -9.244 -6.272 14.344 1.00 87.56 187 SER A N 1
ATOM 1548 C CA . SER A 1 187 ? -7.945 -5.751 13.910 1.00 87.56 187 SER A CA 1
ATOM 1549 C C . SER A 1 187 ? -6.782 -6.697 14.248 1.00 87.56 187 SER A C 1
ATOM 1551 O O . SER A 1 187 ? -6.070 -7.071 13.314 1.00 87.56 187 SER A O 1
ATOM 1553 N N . PRO A 1 188 ? -6.601 -7.165 15.503 1.00 89.62 188 PRO A N 1
ATOM 1554 C CA . PRO A 1 188 ? -5.517 -8.093 15.813 1.00 89.62 188 PRO A CA 1
ATOM 1555 C C . PRO A 1 188 ? -5.725 -9.473 15.185 1.00 89.62 188 PRO A C 1
ATOM 1557 O O . PRO A 1 188 ? -4.744 -10.086 14.782 1.00 89.62 188 PRO A O 1
ATOM 1560 N N . ILE A 1 189 ? -6.966 -9.954 15.024 1.00 92.31 189 ILE A N 1
ATOM 1561 C CA . ILE A 1 189 ? -7.234 -11.227 14.328 1.00 92.31 189 ILE A CA 1
ATOM 1562 C C . ILE A 1 189 ? -6.746 -11.157 12.879 1.00 92.31 189 ILE A C 1
ATOM 1564 O O . ILE A 1 189 ? -6.000 -12.030 12.439 1.00 92.31 189 ILE A O 1
ATOM 1568 N N . ILE A 1 190 ? -7.119 -10.106 12.141 1.00 93.31 190 ILE A N 1
ATOM 1569 C CA . ILE A 1 190 ? -6.650 -9.920 10.762 1.00 93.31 190 ILE A CA 1
ATOM 1570 C C . ILE A 1 190 ? -5.137 -9.712 10.742 1.00 93.31 190 ILE A C 1
ATOM 1572 O O . ILE A 1 190 ? -4.447 -10.351 9.953 1.00 93.31 190 ILE A O 1
ATOM 1576 N N . GLY A 1 191 ? -4.621 -8.872 11.640 1.00 92.50 191 GLY A N 1
ATOM 1577 C CA . GLY A 1 191 ? -3.191 -8.631 11.796 1.00 92.50 191 GLY A CA 1
ATOM 1578 C C . GLY A 1 191 ? -2.393 -9.882 12.159 1.00 92.50 191 GLY A C 1
ATOM 1579 O O . GLY A 1 191 ? -1.202 -9.901 11.909 1.00 92.50 191 GLY A O 1
ATOM 1580 N N . TYR A 1 192 ? -3.014 -10.932 12.698 1.00 94.31 192 TYR A N 1
ATOM 1581 C CA . TYR A 1 192 ? -2.343 -12.190 13.019 1.00 94.31 192 TYR A CA 1
ATOM 1582 C C . TYR A 1 192 ? -2.476 -13.231 11.901 1.00 94.31 192 TYR A C 1
ATOM 1584 O O . TYR A 1 192 ? -1.488 -13.824 11.475 1.00 94.31 192 TYR A O 1
ATOM 1592 N N . ILE A 1 193 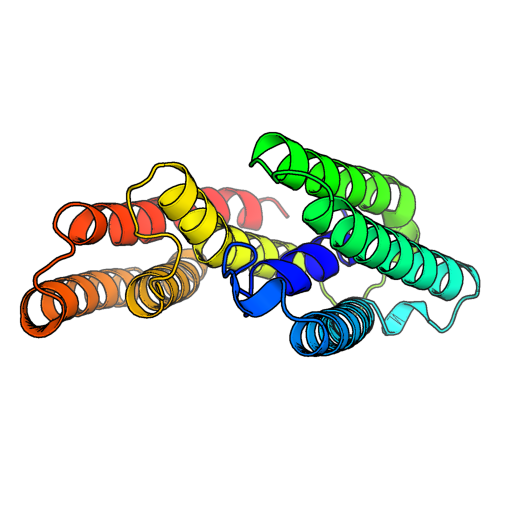? -3.691 -13.446 11.391 1.00 95.25 193 ILE A N 1
ATOM 1593 C CA . ILE A 1 193 ? -3.963 -14.476 10.377 1.00 95.25 193 ILE A CA 1
ATOM 1594 C C . ILE A 1 193 ? -3.363 -14.083 9.025 1.00 95.25 193 ILE A C 1
ATOM 1596 O O . ILE A 1 193 ? -2.730 -14.908 8.366 1.00 95.25 193 ILE A O 1
ATOM 1600 N N . PHE A 1 194 ? -3.542 -12.827 8.604 1.00 96.62 194 PHE A N 1
ATOM 1601 C CA . PHE A 1 194 ? -3.120 -12.391 7.275 1.00 96.62 194 PHE A CA 1
ATOM 1602 C C . PHE A 1 194 ? -1.603 -12.521 7.065 1.00 96.62 194 PHE A C 1
ATOM 1604 O O . PHE A 1 194 ? -1.216 -13.124 6.064 1.00 96.62 194 PHE A O 1
ATOM 1611 N N . PRO A 1 195 ? -0.721 -12.056 7.976 1.00 96.56 195 PRO A N 1
ATOM 1612 C CA . PRO A 1 195 ? 0.719 -12.200 7.771 1.00 96.56 195 PRO A CA 1
ATOM 1613 C C . PRO A 1 195 ? 1.204 -13.647 7.747 1.00 96.56 195 PRO A C 1
ATOM 1615 O O . PRO A 1 195 ? 2.172 -13.935 7.053 1.00 96.56 195 PRO A O 1
ATOM 1618 N N . LEU A 1 196 ? 0.546 -14.563 8.464 1.00 95.00 196 LEU A N 1
ATOM 1619 C CA . LEU A 1 196 ? 0.891 -15.987 8.418 1.00 95.00 196 LEU A CA 1
ATOM 1620 C C . LEU A 1 196 ? 0.594 -16.583 7.040 1.00 95.00 196 LEU A C 1
ATOM 1622 O O . LEU A 1 196 ? 1.447 -17.262 6.473 1.00 95.00 196 LEU A O 1
ATOM 1626 N N . LEU A 1 197 ? -0.577 -16.279 6.471 1.00 94.94 197 LEU A N 1
ATOM 1627 C CA . LEU A 1 197 ? -0.904 -16.664 5.095 1.00 94.94 197 LEU A CA 1
ATOM 1628 C C . LEU A 1 197 ? 0.047 -15.999 4.093 1.00 94.94 197 LEU A C 1
ATOM 1630 O O . LEU A 1 197 ? 0.495 -16.633 3.140 1.00 94.94 197 LEU A O 1
ATOM 1634 N N . TRP A 1 198 ? 0.401 -14.737 4.331 1.00 96.75 198 TRP A N 1
ATOM 1635 C CA . TRP A 1 198 ? 1.320 -13.995 3.474 1.00 96.75 198 TRP A CA 1
ATOM 1636 C C . TRP A 1 198 ? 2.747 -14.546 3.522 1.00 96.75 198 TRP A C 1
ATOM 1638 O O . TRP A 1 198 ? 3.411 -14.627 2.494 1.00 96.75 198 TRP A O 1
ATOM 1648 N N . LEU A 1 199 ? 3.212 -14.991 4.690 1.00 95.44 199 LEU A N 1
ATOM 1649 C CA . LEU A 1 199 ? 4.511 -15.640 4.852 1.00 95.44 199 LEU A CA 1
ATOM 1650 C C . LEU A 1 199 ? 4.614 -16.908 3.999 1.00 95.44 199 LEU A C 1
ATOM 1652 O O . LEU A 1 199 ? 5.670 -17.168 3.428 1.00 95.44 199 LEU A O 1
ATOM 1656 N N . LEU A 1 200 ? 3.527 -17.677 3.870 1.00 93.81 200 LEU A N 1
ATOM 1657 C CA . LEU A 1 200 ? 3.495 -18.832 2.968 1.00 93.81 200 LEU A CA 1
ATOM 1658 C C . LEU A 1 200 ? 3.708 -18.407 1.512 1.00 93.81 200 LEU A C 1
ATOM 1660 O O . LEU A 1 200 ? 4.423 -19.087 0.785 1.00 93.81 200 LEU A O 1
ATOM 1664 N N . LEU A 1 201 ? 3.140 -17.276 1.087 1.00 92.56 201 LEU A N 1
ATOM 1665 C CA . LEU A 1 201 ? 3.376 -16.738 -0.255 1.00 92.56 201 LEU A CA 1
ATOM 1666 C C . LEU A 1 201 ? 4.828 -16.280 -0.423 1.00 92.56 201 LEU A C 1
ATOM 1668 O O . LEU A 1 201 ? 5.446 -16.636 -1.419 1.00 92.56 201 LEU A O 1
ATOM 1672 N N . LEU A 1 202 ? 5.380 -15.551 0.554 1.00 93.50 202 LEU A N 1
ATOM 1673 C CA . LEU A 1 202 ? 6.757 -15.041 0.511 1.00 93.50 202 LEU A CA 1
ATOM 1674 C C . LEU A 1 202 ? 7.815 -16.152 0.498 1.00 93.50 202 LEU A C 1
ATOM 1676 O O . LEU A 1 202 ? 8.842 -15.991 -0.148 1.00 93.50 202 LEU A O 1
ATOM 1680 N N . LYS A 1 203 ? 7.573 -17.279 1.180 1.00 90.38 203 LYS A N 1
ATOM 1681 C CA . LYS A 1 203 ? 8.479 -18.444 1.173 1.00 90.38 203 LYS A CA 1
ATOM 1682 C C . LYS A 1 203 ? 8.547 -19.163 -0.181 1.00 90.38 203 LYS A C 1
ATOM 1684 O O . LYS A 1 203 ? 9.445 -19.971 -0.375 1.00 90.38 203 LYS A O 1
ATOM 1689 N N . ASN A 1 204 ? 7.602 -18.895 -1.082 1.00 82.88 204 ASN A N 1
ATOM 1690 C CA . ASN A 1 204 ? 7.506 -19.508 -2.408 1.00 82.88 204 ASN A CA 1
ATOM 1691 C C . ASN A 1 204 ? 7.936 -18.547 -3.542 1.00 82.88 204 ASN A C 1
ATOM 1693 O O . ASN A 1 204 ? 7.535 -18.743 -4.692 1.00 82.88 204 ASN A O 1
ATOM 1697 N N . ILE A 1 205 ? 8.693 -17.493 -3.210 1.00 80.19 205 ILE A N 1
ATOM 1698 C CA . ILE A 1 205 ? 9.279 -16.507 -4.141 1.00 80.19 205 ILE A CA 1
ATOM 1699 C C . ILE A 1 205 ? 10.767 -16.781 -4.271 1.00 80.19 205 ILE A C 1
ATOM 1701 O O . ILE A 1 205 ? 11.228 -16.842 -5.430 1.00 80.19 205 ILE A O 1
#

pLDDT: mean 87.72, std 10.56, range [52.5, 97.75]

Sequence (205 aa):
MFAINLLLAHLVSDFAFTNVFSEKLNKKDNTLYHIIWAVIAFLAFSFDVLGSFSGILLISLGIAIHVLWDFYRKKINSTPLKEFSVILVFIVISFFTKNIFADSFLSLTFQYYILGLILVTGLVTYFFRYLKIFPLEKKDTTGMTERMVLFIFLVNQMHLYAIITVIIGITYKYLFEKFRKKEIFLSPIIGYIFPLLWLLLLKNI

Organism: NCBI:txid28234

Radius of gyration: 17.82 Å; chains: 1; bounding box: 37×41×52 Å

Foldseek 3Di:
DFDLLLLLLLLCLDFVPDLLLAPVCLDPVVLVVSLVSSLVSLCVSQVPLVVDPVSVVLSVVSSVLSNVVSVVCNVDVDDPVVVVVSSVVSVVSRVVCRVSCVVPPQDPLNSLLSVLLRCLARVVVVVCCNVVLDPSNDDPPLLNVLLNQLLVCVLVVVVVSNVVSLVVSLVCCVPPVVPNVPSSPPSSVSSNVSSNVSSVVSVVD